Protein AF-A0A660RUL4-F1 (afdb_monomer)

Nearest PDB structures (foldseek):
  6o38-assembly5_E  TM=5.590E-01  e=6.573E-01  Acinetobacter nosocomialis M2

Foldseek 3Di:
DDDDDPVCPVPDCPDPVVVVCVVVVVVVVVVVVVVVVVLVVQCPEDPQWDWDQDPVVRGTGIDGPVVVVVVVVVVVVPPDCPPPDVVVVVVVQCVCQPPVGPPPPCVVQVDPPPDDDDPPHDQDADPVRHRPPPQPEDPPSCPDPCPVVVHDVVNVPPPDPPLVPLDADEDAAEEEDDQSAAHYEYEQVVAAYEYEYEQDAFHKHKYFDADADQHKYKYAYPAAEEVPHRIDIDRGHGDIFIWHHRSGYIYTD

Secondary structure (DSSP, 8-state):
-----GGGSSS---HHHHHHHHHHHHHHHHHHHHHHHHHHHHTSPPTTEEEEEETTTTEEEEEEHHHHHHHHHHHHTTT--TTS-HHHHHHHHHHHS-SS--SSGGGGTT--TT---STTPPPPB-TTSSB-SSS--STTSS-SGGGTTT--TTTSS-TTTTT-S--EEEESS-EE--TT--EEEE--TTS-EEEEEP--TT-EEEEEE-S-SS--EEEEESSS-BTTBS-EEE-STT-EEEEEE-SS-EEE-

Mean predicted aligned error: 20.32 Å

pLDDT: mean 74.98, std 17.6, range [42.78, 98.75]

Radius of gyration: 63.89 Å; Cα contacts (8 Å, |Δi|>4): 317; chains: 1; bounding box: 94×33×185 Å

Sequence (253 aa):
MATLSPSNLETADYGTSGWNNIYSSNFQKLNDYLAKFEDLWNSTPDNWNILRYDNSTSKWIKDTIANLSSQLESSLAKVDLSNVDDNTILTKLKNVDGSGSGLDSDTVDGYHADISPAPLTIPVANSSGYINDWINQGTGSGLDADTVDGKHASDLAYKDLSNARIAKKTITSNYTTTESDCYIFADASSGNISITLTTIEGQELMIKKTDSSSNTVTITPSSGNIEGSSSLTLSSQYEYYRLYCDGTNWWKV

Structure (mmCIF, N/CA/C/O backbone):
data_AF-A0A660RUL4-F1
#
_entry.id   AF-A0A660RUL4-F1
#
loop_
_atom_site.group_PDB
_atom_site.id
_atom_site.type_symbol
_atom_site.label_atom_id
_atom_site.label_alt_id
_atom_site.label_comp_id
_atom_site.label_asym_id
_atom_site.label_entity_id
_atom_site.label_seq_id
_atom_site.pdbx_PDB_ins_code
_atom_site.Cartn_x
_atom_site.Cartn_y
_atom_site.Cartn_z
_atom_site.occupancy
_atom_site.B_iso_or_equiv
_atom_site.auth_seq_id
_atom_site.auth_comp_id
_atom_site.auth_asym_id
_atom_site.auth_atom_id
_atom_site.pdbx_PDB_model_num
ATOM 1 N N . MET A 1 1 ? 39.172 -24.927 -125.480 1.00 42.78 1 MET A N 1
ATOM 2 C CA . MET A 1 1 ? 39.936 -24.235 -124.421 1.00 42.78 1 MET A CA 1
ATOM 3 C C . MET A 1 1 ? 41.060 -23.473 -125.088 1.00 42.78 1 MET A C 1
ATOM 5 O O . MET A 1 1 ? 42.047 -24.084 -125.473 1.00 42.78 1 MET A O 1
ATOM 9 N N . ALA A 1 2 ? 40.857 -22.178 -125.320 1.00 47.81 2 ALA A N 1
ATOM 10 C CA . ALA A 1 2 ? 41.910 -21.299 -125.806 1.00 47.81 2 ALA A CA 1
ATOM 11 C C . ALA A 1 2 ? 42.718 -20.829 -124.593 1.00 47.81 2 ALA A C 1
ATOM 13 O O . ALA A 1 2 ? 42.160 -20.292 -123.638 1.00 47.81 2 ALA A O 1
ATOM 14 N N . THR A 1 3 ? 44.013 -21.106 -124.611 1.00 43.50 3 THR A N 1
ATOM 15 C CA . THR A 1 3 ? 44.987 -20.641 -123.626 1.00 43.50 3 THR A CA 1
ATOM 16 C C . THR A 1 3 ? 45.094 -19.121 -123.728 1.00 43.50 3 THR A C 1
ATOM 18 O O . THR A 1 3 ? 45.671 -18.605 -124.683 1.00 43.50 3 THR A O 1
ATOM 21 N N . LEU A 1 4 ? 44.492 -18.405 -122.779 1.00 46.81 4 LEU A N 1
ATOM 22 C CA . LEU A 1 4 ? 44.589 -16.950 -122.693 1.00 46.81 4 LEU A CA 1
ATOM 23 C C . LEU A 1 4 ? 45.981 -16.582 -122.164 1.00 46.81 4 LEU A C 1
ATOM 25 O O . LEU A 1 4 ? 46.320 -16.897 -121.024 1.00 46.81 4 LEU A O 1
ATOM 29 N N . SER A 1 5 ? 46.802 -15.952 -123.007 1.00 53.16 5 SER A N 1
ATOM 30 C CA . SER A 1 5 ? 48.083 -15.369 -122.609 1.00 53.16 5 SER A CA 1
ATOM 31 C C . SER A 1 5 ? 47.859 -14.056 -121.836 1.00 53.16 5 SER A C 1
ATOM 33 O O . SER A 1 5 ? 46.914 -13.326 -122.147 1.00 53.16 5 SER A O 1
ATOM 35 N N . PRO A 1 6 ? 48.729 -13.704 -120.866 1.00 57.53 6 PRO A N 1
ATOM 36 C CA . PRO A 1 6 ? 48.580 -12.498 -120.035 1.00 57.53 6 PRO A CA 1
ATOM 37 C C . PRO A 1 6 ? 48.452 -11.183 -120.821 1.00 57.53 6 PRO A C 1
ATOM 39 O O . PRO A 1 6 ? 47.835 -10.237 -120.347 1.00 57.53 6 PRO A O 1
ATOM 42 N N . SER A 1 7 ? 48.976 -11.138 -122.047 1.00 59.00 7 SER A N 1
ATOM 43 C CA . SER A 1 7 ? 48.932 -9.982 -122.950 1.00 59.00 7 SER A CA 1
ATOM 44 C C . SER A 1 7 ? 47.537 -9.629 -123.479 1.00 59.00 7 SER A C 1
ATOM 46 O O . SER A 1 7 ? 47.356 -8.553 -124.038 1.00 59.00 7 SER A O 1
ATOM 48 N N . ASN A 1 8 ? 46.554 -10.523 -123.335 1.00 53.75 8 ASN A N 1
ATOM 49 C CA . ASN A 1 8 ? 45.213 -10.340 -123.895 1.00 53.75 8 ASN A CA 1
ATOM 50 C C . ASN A 1 8 ? 44.176 -9.952 -122.825 1.00 53.75 8 ASN A C 1
ATOM 52 O O . ASN A 1 8 ? 42.986 -9.886 -123.126 1.00 53.75 8 ASN A O 1
ATOM 56 N N . LEU A 1 9 ? 44.602 -9.695 -121.579 1.00 51.59 9 LEU A N 1
ATOM 57 C CA . LEU A 1 9 ? 43.705 -9.216 -120.521 1.00 51.59 9 LEU A CA 1
ATOM 58 C C . LEU A 1 9 ? 43.332 -7.735 -120.682 1.00 51.59 9 LEU A C 1
ATOM 60 O O . LEU A 1 9 ? 42.220 -7.364 -120.321 1.00 51.59 9 LEU A O 1
ATOM 64 N N . GLU A 1 10 ? 44.225 -6.906 -121.231 1.00 55.31 10 GLU A N 1
ATOM 65 C CA . GLU A 1 10 ? 44.030 -5.446 -121.298 1.00 55.31 10 GLU A CA 1
ATOM 66 C C . GLU A 1 10 ? 43.114 -4.986 -122.444 1.00 55.31 10 GLU A C 1
ATOM 68 O O . GLU A 1 10 ? 42.645 -3.852 -122.438 1.00 55.31 10 GLU A O 1
ATOM 73 N N . THR A 1 11 ? 42.823 -5.854 -123.418 1.00 52.75 11 THR A N 1
ATOM 74 C CA . THR A 1 11 ? 41.968 -5.532 -124.580 1.00 52.75 11 THR A CA 1
ATOM 75 C C . THR A 1 11 ? 40.637 -6.281 -124.592 1.00 52.75 11 THR A C 1
ATOM 77 O O . THR A 1 11 ? 39.826 -6.089 -125.497 1.00 52.75 11 THR A O 1
ATOM 80 N N . ALA A 1 12 ? 40.384 -7.125 -123.591 1.00 48.97 12 ALA A N 1
ATOM 81 C CA . ALA A 1 12 ? 39.128 -7.841 -123.469 1.00 48.97 12 ALA A CA 1
ATOM 82 C C . ALA A 1 12 ? 38.083 -6.959 -122.763 1.00 48.97 12 ALA A C 1
ATOM 84 O O . ALA A 1 12 ? 38.163 -6.701 -121.562 1.00 48.97 12 ALA A O 1
ATOM 85 N N . ASP A 1 13 ? 37.094 -6.489 -123.527 1.00 58.09 13 ASP A N 1
ATOM 86 C CA . ASP A 1 13 ? 35.899 -5.836 -122.992 1.00 58.09 13 ASP A CA 1
ATOM 87 C C . ASP A 1 13 ? 35.031 -6.885 -122.284 1.00 58.09 13 ASP A C 1
ATOM 89 O O . ASP A 1 13 ? 34.285 -7.649 -122.896 1.00 58.09 13 ASP A O 1
ATOM 93 N N . TYR A 1 14 ? 35.185 -6.959 -120.965 1.00 51.72 14 TYR A N 1
ATOM 94 C CA . TYR A 1 14 ? 34.480 -7.913 -120.112 1.00 51.72 14 TYR A CA 1
ATOM 95 C C . TYR A 1 14 ? 33.100 -7.422 -119.652 1.00 51.72 14 TYR A C 1
ATOM 97 O O . TYR A 1 14 ? 32.524 -8.019 -118.741 1.00 51.72 14 TYR A O 1
ATOM 105 N N . GLY A 1 15 ? 32.554 -6.360 -120.254 1.00 52.84 15 GLY A N 1
ATOM 106 C CA . GLY A 1 15 ? 31.277 -5.793 -119.848 1.00 52.84 15 GLY A CA 1
ATOM 107 C C . GLY A 1 15 ? 31.375 -5.129 -118.471 1.00 52.84 15 GLY A C 1
ATOM 108 O O . GLY A 1 15 ? 31.758 -5.721 -117.460 1.00 52.84 15 GLY A O 1
ATOM 109 N N . THR A 1 16 ? 30.978 -3.865 -118.407 1.00 54.41 16 THR A N 1
ATOM 110 C CA . THR A 1 16 ? 31.008 -3.007 -117.209 1.00 54.41 16 THR A CA 1
ATOM 111 C C . THR A 1 16 ? 30.437 -3.648 -115.938 1.00 54.41 16 THR A C 1
ATOM 113 O O . THR A 1 16 ? 30.851 -3.291 -114.841 1.00 54.41 16 THR A O 1
ATOM 116 N N . SER A 1 17 ? 29.542 -4.632 -116.041 1.00 52.09 17 SER A N 1
ATOM 117 C CA . SER A 1 17 ? 28.965 -5.315 -114.874 1.00 52.09 17 SER A CA 1
ATOM 118 C C . SER A 1 17 ? 29.942 -6.257 -114.153 1.00 52.09 17 SER A C 1
ATOM 120 O O . SER A 1 17 ? 29.921 -6.325 -112.926 1.00 52.09 17 SER A O 1
ATOM 122 N N . GLY A 1 18 ? 30.820 -6.967 -114.873 1.00 52.12 18 GLY A N 1
ATOM 123 C CA . GLY A 1 18 ? 31.758 -7.927 -114.274 1.00 52.12 18 GLY A CA 1
ATOM 124 C C . GLY A 1 18 ? 32.912 -7.239 -113.547 1.00 52.12 18 GLY A C 1
ATOM 125 O O . GLY A 1 18 ? 33.200 -7.555 -112.394 1.00 52.12 18 GLY A O 1
ATOM 126 N N . TRP A 1 19 ? 33.515 -6.230 -114.184 1.00 48.25 19 TRP A N 1
ATOM 127 C CA . TRP A 1 19 ? 34.571 -5.422 -113.567 1.00 48.25 19 TRP A CA 1
ATOM 128 C C . TRP A 1 19 ? 34.059 -4.553 -112.421 1.00 48.25 19 TRP A C 1
ATOM 130 O O . TRP A 1 19 ? 34.734 -4.501 -111.399 1.00 48.25 19 TRP A O 1
ATOM 140 N N . ASN A 1 20 ? 32.864 -3.951 -112.514 1.00 53.94 20 ASN A N 1
ATOM 141 C CA . ASN A 1 20 ? 32.287 -3.208 -111.385 1.00 53.94 20 ASN A CA 1
ATOM 142 C C . ASN A 1 20 ? 31.962 -4.124 -110.197 1.00 53.94 20 ASN A C 1
ATOM 144 O O . ASN A 1 20 ? 32.155 -3.717 -109.055 1.00 53.94 20 ASN A O 1
ATOM 148 N N . ASN A 1 21 ? 31.537 -5.371 -110.433 1.00 54.59 21 ASN A N 1
ATOM 149 C CA . ASN A 1 21 ? 31.338 -6.359 -109.366 1.00 54.59 21 ASN A CA 1
ATOM 150 C C . ASN A 1 21 ? 32.666 -6.842 -108.755 1.00 54.59 21 ASN A C 1
ATOM 152 O O . ASN A 1 21 ? 32.752 -7.024 -107.543 1.00 54.59 21 ASN A O 1
ATOM 156 N N . ILE A 1 22 ? 33.730 -7.007 -109.549 1.00 55.94 22 ILE A N 1
ATOM 157 C CA . ILE A 1 22 ? 35.070 -7.350 -109.037 1.00 55.94 22 ILE A CA 1
ATOM 158 C C . ILE A 1 22 ? 35.677 -6.169 -108.262 1.00 55.94 22 ILE A C 1
ATOM 160 O O . ILE A 1 22 ? 36.198 -6.371 -107.169 1.00 55.94 22 ILE A O 1
ATOM 164 N N . TYR A 1 23 ? 35.561 -4.936 -108.763 1.00 57.72 23 TYR A N 1
ATOM 165 C CA . TYR A 1 23 ? 36.019 -3.731 -108.063 1.00 57.72 23 TYR A CA 1
ATOM 166 C C . TYR A 1 23 ? 35.236 -3.483 -106.775 1.00 57.72 23 TYR A C 1
ATOM 168 O O . TYR A 1 23 ? 35.850 -3.256 -105.738 1.00 57.72 23 TYR A O 1
ATOM 176 N N . SER A 1 24 ? 33.903 -3.570 -106.807 1.00 64.50 24 SER A N 1
ATOM 177 C CA . SER A 1 24 ? 33.074 -3.383 -105.608 1.00 64.50 24 SER A CA 1
ATOM 178 C C . SER A 1 24 ? 33.289 -4.495 -104.584 1.00 64.50 24 SER A C 1
ATOM 180 O O . SER A 1 24 ? 33.433 -4.196 -103.404 1.00 64.50 24 SER A O 1
ATOM 182 N N . SER A 1 25 ? 33.407 -5.758 -105.005 1.00 68.62 25 SER A N 1
ATOM 183 C CA . SER A 1 25 ? 33.695 -6.864 -104.081 1.00 68.62 25 SER A CA 1
ATOM 184 C C . SER A 1 25 ? 35.111 -6.809 -103.508 1.00 68.62 25 SER A C 1
ATOM 186 O O . SER A 1 25 ? 35.291 -7.099 -102.328 1.00 68.62 25 SER A O 1
ATOM 188 N N . ASN A 1 26 ? 36.119 -6.402 -104.284 1.00 74.81 26 ASN A N 1
ATOM 189 C CA . ASN A 1 26 ? 37.477 -6.217 -103.768 1.00 74.81 26 ASN A CA 1
ATOM 190 C C . ASN A 1 26 ? 37.590 -4.979 -102.871 1.00 74.81 26 ASN A C 1
ATOM 192 O O . ASN A 1 26 ? 38.302 -5.036 -101.874 1.00 74.81 26 ASN A O 1
ATOM 196 N N . PHE A 1 27 ? 36.865 -3.897 -103.164 1.00 77.19 27 PHE A N 1
ATOM 197 C CA . PHE A 1 27 ? 36.788 -2.722 -102.292 1.00 77.19 27 PHE A CA 1
ATOM 198 C C . PHE A 1 27 ? 36.036 -3.035 -100.994 1.00 77.19 27 PHE A C 1
ATOM 200 O O . PHE A 1 27 ? 36.476 -2.638 -99.921 1.00 77.19 27 PHE A O 1
ATOM 207 N N . GLN A 1 28 ? 34.962 -3.826 -101.066 1.00 75.62 28 GLN A N 1
ATOM 208 C CA . GLN A 1 28 ? 34.266 -4.326 -99.883 1.00 75.62 28 GLN A CA 1
ATOM 209 C C . GLN A 1 28 ? 35.180 -5.224 -99.048 1.00 75.62 28 GLN A C 1
ATOM 211 O O . GLN A 1 28 ? 35.314 -4.997 -97.855 1.00 75.62 28 GLN A O 1
ATOM 216 N N . LYS A 1 29 ? 35.893 -6.172 -99.670 1.00 75.38 29 LYS A N 1
ATOM 217 C CA . LYS A 1 29 ? 36.896 -6.994 -98.975 1.00 75.38 29 LYS A CA 1
ATOM 218 C C . LYS A 1 29 ? 37.996 -6.143 -98.348 1.00 75.38 29 LYS A C 1
ATOM 220 O O . LYS A 1 29 ? 38.398 -6.425 -97.228 1.00 75.38 29 LYS A O 1
ATOM 225 N N . LEU A 1 30 ? 38.486 -5.119 -99.048 1.00 78.06 30 LEU A N 1
ATOM 226 C CA . LEU A 1 30 ? 39.479 -4.187 -98.516 1.00 78.06 30 LEU A CA 1
ATOM 227 C C . LEU A 1 30 ? 38.930 -3.443 -97.296 1.00 78.06 30 LEU A C 1
ATOM 229 O O . LEU A 1 30 ? 39.615 -3.388 -96.283 1.00 78.06 30 LEU A O 1
ATOM 233 N N . ASN A 1 31 ? 37.694 -2.945 -97.356 1.00 77.75 31 ASN A N 1
ATOM 234 C CA . ASN A 1 31 ? 37.030 -2.314 -96.216 1.00 77.75 31 ASN A CA 1
ATOM 235 C C . ASN A 1 31 ? 36.829 -3.296 -95.057 1.00 77.75 31 ASN A C 1
ATOM 237 O O . ASN A 1 31 ? 37.069 -2.930 -93.912 1.00 77.75 31 ASN A O 1
ATOM 241 N N . ASP A 1 32 ? 36.475 -4.551 -95.336 1.00 77.38 32 ASP A N 1
ATOM 242 C CA . ASP A 1 32 ? 36.347 -5.596 -94.319 1.00 77.38 32 ASP A CA 1
ATOM 243 C C . ASP A 1 32 ? 37.710 -5.924 -93.679 1.00 77.38 32 ASP A C 1
ATOM 245 O O . ASP A 1 32 ? 37.796 -6.158 -92.474 1.00 77.38 32 ASP A O 1
ATOM 249 N N . TYR A 1 33 ? 38.797 -5.934 -94.460 1.00 76.25 33 TYR A N 1
ATOM 250 C CA . TYR A 1 33 ? 40.160 -6.105 -93.944 1.00 76.25 33 TYR A CA 1
ATOM 251 C C . TYR A 1 33 ? 40.631 -4.891 -93.138 1.00 76.25 33 TYR A C 1
ATOM 253 O O . TYR A 1 33 ? 41.234 -5.074 -92.083 1.00 76.25 33 TYR A O 1
ATOM 261 N N . LEU A 1 34 ? 40.333 -3.672 -93.591 1.00 79.38 34 LEU A N 1
ATOM 262 C CA . LEU A 1 34 ? 40.636 -2.436 -92.867 1.00 79.38 34 LEU A CA 1
ATOM 263 C C . LEU A 1 34 ? 39.856 -2.365 -91.551 1.00 79.38 34 LEU A C 1
ATOM 265 O O . LEU A 1 34 ? 40.436 -2.037 -90.524 1.00 79.38 34 LEU A O 1
ATOM 269 N N . ALA A 1 35 ? 38.586 -2.771 -91.546 1.00 73.12 35 ALA A N 1
ATOM 270 C CA . ALA A 1 35 ? 37.784 -2.870 -90.330 1.00 73.12 35 ALA A CA 1
ATOM 271 C C . ALA A 1 35 ? 38.375 -3.884 -89.336 1.00 73.12 35 ALA A C 1
ATOM 273 O O . ALA A 1 35 ? 38.464 -3.595 -88.145 1.00 73.12 35 ALA A O 1
ATOM 274 N N . LYS A 1 36 ? 38.854 -5.039 -89.821 1.00 71.69 36 LYS A N 1
ATOM 275 C CA . LYS 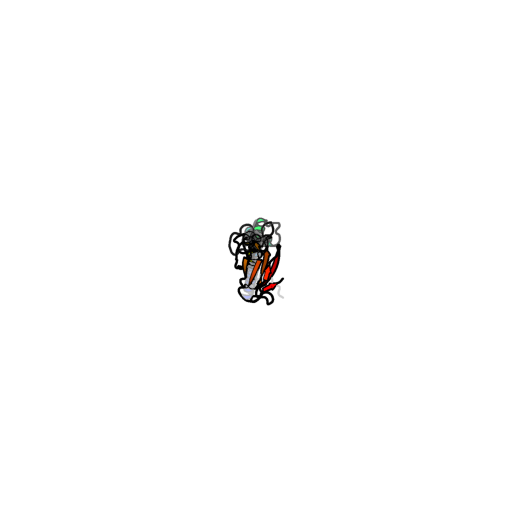A 1 36 ? 39.570 -6.022 -88.987 1.00 71.69 36 LYS A CA 1
ATOM 276 C C . LYS A 1 36 ? 40.892 -5.477 -88.440 1.00 71.69 36 LYS A C 1
ATOM 278 O O . LYS A 1 36 ? 41.269 -5.830 -87.328 1.00 71.69 36 LYS A O 1
ATOM 283 N N . PHE A 1 37 ? 41.601 -4.647 -89.207 1.00 71.12 37 PHE A N 1
ATOM 284 C CA . PHE A 1 37 ? 42.841 -4.010 -88.762 1.00 71.12 37 PHE A CA 1
ATOM 285 C C . PHE A 1 37 ? 42.583 -2.934 -87.699 1.00 71.12 37 PHE A C 1
ATOM 287 O O . PHE A 1 37 ? 43.294 -2.893 -86.702 1.00 71.12 37 PHE A O 1
ATOM 294 N N . GLU A 1 38 ? 41.539 -2.120 -87.866 1.00 69.56 38 GLU A N 1
ATOM 295 C CA . GLU A 1 38 ? 41.085 -1.147 -86.862 1.00 69.56 38 GLU A CA 1
ATOM 296 C C . GLU A 1 38 ? 40.666 -1.830 -85.554 1.00 69.56 38 GLU A C 1
ATOM 298 O O . GLU A 1 38 ? 41.064 -1.406 -84.469 1.00 69.56 38 GLU A O 1
ATOM 303 N N . ASP A 1 39 ? 39.924 -2.937 -85.636 1.00 66.38 39 ASP A N 1
ATOM 304 C CA . ASP A 1 39 ? 39.583 -3.734 -84.455 1.00 66.38 39 ASP A CA 1
ATOM 305 C C . ASP A 1 39 ? 40.851 -4.307 -83.789 1.00 66.38 39 ASP A C 1
ATOM 307 O O . ASP A 1 39 ? 40.965 -4.281 -82.563 1.00 66.38 39 ASP A O 1
ATOM 311 N N . LEU A 1 40 ? 41.846 -4.746 -84.574 1.00 65.25 40 LEU A N 1
ATOM 312 C CA . LEU A 1 40 ? 43.123 -5.247 -84.055 1.00 65.25 40 LEU A CA 1
ATOM 313 C C . LEU A 1 40 ? 43.941 -4.142 -83.362 1.00 65.25 40 LEU A C 1
ATOM 315 O O . LEU A 1 40 ? 44.443 -4.351 -82.256 1.00 65.25 40 LEU A O 1
ATOM 319 N N . TRP A 1 41 ? 44.033 -2.955 -83.965 1.00 65.69 41 TRP A N 1
ATOM 320 C CA . TRP A 1 41 ? 44.746 -1.795 -83.419 1.00 65.69 41 TRP A CA 1
ATOM 321 C C . TRP A 1 41 ? 44.124 -1.307 -82.107 1.00 65.69 41 TRP A C 1
ATOM 323 O O . TRP A 1 41 ? 44.828 -1.048 -81.127 1.00 65.69 41 TRP A O 1
ATOM 333 N N . ASN A 1 42 ? 42.793 -1.266 -82.048 1.00 65.50 42 ASN A N 1
ATOM 334 C CA . ASN A 1 42 ? 42.061 -0.943 -80.825 1.00 65.50 42 ASN A CA 1
ATOM 335 C C . ASN A 1 42 ? 42.166 -2.058 -79.774 1.00 65.50 42 ASN A C 1
ATOM 337 O O . ASN A 1 42 ? 42.164 -1.764 -78.581 1.00 65.50 42 ASN A O 1
ATOM 341 N N . SER A 1 43 ? 42.350 -3.313 -80.200 1.00 63.53 43 SER A N 1
ATOM 342 C CA . SER A 1 43 ? 42.609 -4.463 -79.324 1.00 63.53 43 SER A CA 1
ATOM 343 C C . SER A 1 43 ? 44.070 -4.618 -78.876 1.00 63.53 43 SER A C 1
ATOM 345 O O . SER A 1 43 ? 44.383 -5.553 -78.149 1.00 63.53 43 SER A O 1
ATOM 347 N N . THR A 1 44 ? 44.981 -3.726 -79.274 1.00 67.00 44 THR A N 1
ATOM 348 C CA . THR A 1 44 ? 46.370 -3.756 -78.790 1.00 67.00 44 THR A CA 1
ATOM 349 C C . THR A 1 44 ? 46.546 -2.638 -77.757 1.00 67.00 44 THR A C 1
ATOM 351 O O . THR A 1 44 ? 46.656 -1.472 -78.145 1.00 67.00 44 THR A O 1
ATOM 354 N N . PRO A 1 45 ? 46.487 -2.929 -76.444 1.00 65.19 45 PRO A N 1
ATOM 355 C CA . PRO A 1 45 ? 46.575 -1.890 -75.427 1.00 65.19 45 PRO A CA 1
ATOM 356 C C . PRO A 1 45 ? 47.977 -1.268 -75.402 1.00 65.19 45 PRO A C 1
ATOM 358 O O . PRO A 1 45 ? 48.984 -1.974 -75.394 1.00 65.19 45 PRO A O 1
ATOM 361 N N . ASP A 1 46 ? 48.035 0.064 -75.371 1.00 71.19 46 ASP A N 1
ATOM 362 C CA . ASP A 1 46 ? 49.271 0.800 -75.091 1.00 71.19 46 ASP A CA 1
ATOM 363 C C . ASP A 1 46 ? 49.594 0.718 -73.590 1.00 71.19 46 ASP A C 1
ATOM 365 O O . ASP A 1 46 ? 48.749 0.330 -72.778 1.00 71.19 46 ASP A O 1
ATOM 369 N N . ASN A 1 47 ? 50.809 1.103 -73.197 1.00 63.56 47 ASN A N 1
ATOM 370 C CA . ASN A 1 47 ? 51.217 1.054 -71.794 1.00 63.56 47 ASN A CA 1
ATOM 371 C C . ASN A 1 47 ? 50.234 1.861 -70.913 1.00 63.56 47 ASN A C 1
ATOM 373 O O . ASN A 1 47 ? 49.973 3.027 -71.197 1.00 63.56 47 ASN A O 1
ATOM 377 N N . TRP A 1 48 ? 49.703 1.221 -69.864 1.00 64.06 48 TRP A N 1
ATOM 378 C CA . TRP A 1 48 ? 48.676 1.729 -68.927 1.00 64.06 48 TRP A CA 1
ATOM 379 C C . TRP A 1 48 ? 47.219 1.785 -69.422 1.00 64.06 48 TRP A C 1
ATOM 381 O O . TRP A 1 48 ? 46.342 2.185 -68.651 1.00 64.06 48 TRP A O 1
ATOM 391 N N . ASN A 1 49 ? 46.938 1.299 -70.634 1.00 75.88 49 ASN A N 1
ATOM 392 C CA . ASN A 1 49 ? 45.577 1.071 -71.118 1.00 75.88 49 ASN A CA 1
ATOM 393 C C . ASN A 1 49 ? 45.208 -0.417 -71.043 1.00 75.88 49 ASN A C 1
ATOM 395 O O . ASN A 1 49 ? 46.062 -1.301 -71.070 1.00 75.88 49 ASN A O 1
ATOM 399 N N . ILE A 1 50 ? 43.915 -0.693 -70.951 1.00 75.12 50 ILE A N 1
ATOM 400 C CA . ILE A 1 50 ? 43.335 -2.038 -70.930 1.00 75.12 50 ILE A CA 1
ATOM 401 C C . ILE A 1 50 ? 42.278 -2.160 -72.024 1.00 75.12 50 ILE A C 1
ATOM 403 O O . ILE A 1 50 ? 41.759 -1.162 -72.521 1.00 75.12 50 ILE A O 1
ATOM 407 N N . LEU A 1 51 ? 41.953 -3.394 -72.399 1.00 78.81 51 LEU A N 1
ATOM 408 C CA . LEU A 1 51 ? 40.851 -3.668 -73.314 1.00 78.81 51 LEU A CA 1
ATOM 409 C C . LEU A 1 51 ? 39.575 -3.889 -72.519 1.00 78.81 51 LEU A C 1
ATOM 411 O O . LEU A 1 51 ? 39.521 -4.773 -71.662 1.00 78.81 51 LEU A O 1
ATOM 415 N N . ARG A 1 52 ? 38.534 -3.127 -72.843 1.00 77.75 52 ARG A N 1
ATOM 416 C CA . ARG A 1 52 ? 37.180 -3.377 -72.352 1.00 77.75 52 ARG A CA 1
ATOM 417 C C . ARG A 1 52 ? 36.266 -3.666 -73.531 1.00 77.75 52 ARG A C 1
ATOM 419 O O . ARG A 1 52 ? 36.338 -3.003 -74.562 1.00 77.75 52 ARG A O 1
ATOM 426 N N . TYR A 1 53 ? 35.397 -4.657 -73.372 1.00 78.38 53 TYR A N 1
ATOM 427 C CA . TYR A 1 53 ? 34.337 -4.907 -74.338 1.00 78.38 53 TYR A CA 1
ATOM 428 C C . TYR A 1 53 ? 33.201 -3.903 -74.117 1.00 78.38 53 TYR A C 1
ATOM 430 O O . TYR A 1 53 ? 32.651 -3.805 -73.016 1.00 78.38 53 TYR A O 1
ATOM 438 N N . ASP A 1 54 ? 32.866 -3.136 -75.149 1.00 79.00 54 ASP A N 1
ATOM 439 C CA . ASP A 1 54 ? 31.748 -2.204 -75.138 1.00 79.00 54 ASP A CA 1
ATOM 440 C C . ASP A 1 54 ? 30.524 -2.849 -75.794 1.00 79.00 54 ASP A C 1
ATOM 442 O O . ASP A 1 54 ? 30.443 -2.998 -77.013 1.00 79.00 54 ASP A O 1
ATOM 446 N N . ASN A 1 55 ? 29.539 -3.208 -74.967 1.00 79.06 55 ASN A N 1
ATOM 447 C CA . ASN A 1 55 ? 28.286 -3.815 -75.417 1.00 79.06 55 ASN A CA 1
ATOM 448 C C . ASN A 1 55 ? 27.473 -2.903 -76.353 1.00 79.06 55 ASN A C 1
ATOM 450 O O . ASN A 1 55 ? 26.680 -3.419 -77.138 1.00 79.06 55 ASN A O 1
ATOM 454 N N . SER A 1 56 ? 27.645 -1.576 -76.286 1.00 81.38 56 SER A N 1
ATOM 455 C CA . SER A 1 56 ? 26.883 -0.638 -77.125 1.00 81.38 56 SER A CA 1
ATOM 456 C C . SER A 1 56 ? 27.365 -0.628 -78.576 1.00 81.38 56 SER A C 1
ATOM 458 O O . SER A 1 56 ? 26.565 -0.495 -79.500 1.00 81.38 56 SER A O 1
ATOM 460 N N . THR A 1 57 ? 28.663 -0.850 -78.779 1.00 81.31 57 THR A N 1
ATOM 461 C CA . THR A 1 57 ? 29.293 -0.922 -80.102 1.00 81.31 57 THR A CA 1
ATOM 462 C C . THR A 1 57 ? 29.642 -2.351 -80.520 1.00 81.31 57 THR A C 1
ATOM 464 O O . THR A 1 57 ? 30.030 -2.568 -81.666 1.00 81.31 57 THR 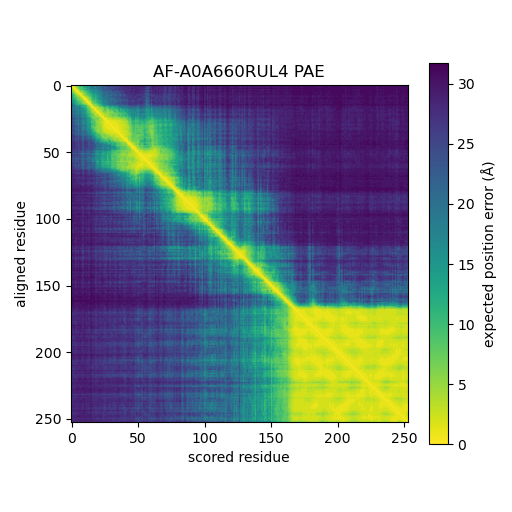A O 1
ATOM 467 N N . SER A 1 58 ? 29.470 -3.334 -79.623 1.00 81.00 58 SER A N 1
ATOM 468 C CA . SER A 1 58 ? 29.888 -4.736 -79.793 1.00 81.00 58 SER A CA 1
ATOM 469 C C . SER A 1 58 ? 31.354 -4.878 -80.219 1.00 81.00 58 SER A C 1
ATOM 471 O O . SER A 1 58 ? 31.708 -5.750 -81.014 1.00 81.00 58 SER A O 1
ATOM 473 N N . LYS A 1 59 ? 32.210 -3.989 -79.711 1.00 79.56 59 LYS A N 1
ATOM 474 C CA . LYS A 1 59 ? 33.630 -3.900 -80.062 1.00 79.56 59 LYS A CA 1
ATOM 475 C C . LYS A 1 59 ? 34.493 -3.856 -78.810 1.00 79.56 59 LYS A C 1
ATOM 477 O O . LYS A 1 59 ? 34.065 -3.418 -77.744 1.00 79.56 59 LYS A O 1
ATOM 482 N N . TRP A 1 60 ? 35.737 -4.297 -78.959 1.00 78.69 60 TRP A N 1
ATOM 483 C CA . TRP A 1 60 ? 36.772 -4.066 -77.958 1.00 78.69 60 TRP A CA 1
ATOM 484 C C . TRP A 1 60 ? 37.310 -2.647 -78.122 1.00 78.69 60 TRP A C 1
ATOM 486 O O . TRP A 1 60 ? 37.749 -2.272 -79.209 1.00 78.69 60 TRP A O 1
ATOM 496 N N . ILE A 1 61 ? 37.261 -1.865 -77.049 1.00 77.94 61 ILE A N 1
ATOM 497 C CA . ILE A 1 61 ? 37.764 -0.491 -77.003 1.00 77.94 61 ILE A CA 1
ATOM 498 C C . ILE A 1 61 ? 38.916 -0.382 -76.000 1.00 77.94 61 ILE A C 1
ATOM 500 O O . ILE A 1 61 ? 38.998 -1.154 -75.039 1.00 77.94 61 ILE A O 1
ATOM 504 N N . LYS A 1 62 ? 39.798 0.600 -76.211 1.00 80.12 62 LYS A N 1
ATOM 505 C CA . LYS A 1 62 ? 40.817 0.986 -75.229 1.00 80.12 62 LYS A CA 1
ATOM 506 C C . LYS A 1 62 ? 40.149 1.754 -74.088 1.00 80.12 62 LYS A C 1
ATOM 508 O O . LYS A 1 62 ? 39.389 2.687 -74.336 1.00 80.12 62 LYS A O 1
ATOM 513 N N . ASP A 1 63 ? 40.448 1.375 -72.855 1.00 75.56 63 ASP A N 1
ATOM 514 C CA . ASP A 1 63 ? 39.983 2.054 -71.645 1.00 75.56 63 ASP A CA 1
ATOM 515 C C . ASP A 1 63 ? 41.133 2.183 -70.632 1.00 75.56 63 ASP A C 1
ATOM 517 O O . ASP A 1 63 ? 42.195 1.572 -70.788 1.00 75.56 63 ASP A O 1
ATOM 521 N N . THR A 1 64 ? 40.927 2.971 -69.584 1.00 75.06 64 THR A N 1
ATOM 522 C CA . THR A 1 64 ? 41.924 3.227 -68.540 1.00 75.06 64 THR A CA 1
ATOM 523 C C . THR A 1 64 ? 41.673 2.325 -67.331 1.00 75.06 64 THR A C 1
ATOM 525 O O . THR A 1 64 ? 40.526 2.087 -66.946 1.00 75.06 64 THR A O 1
ATOM 528 N N . ILE A 1 65 ? 42.742 1.898 -66.647 1.00 69.56 65 ILE A N 1
ATOM 529 C CA . ILE A 1 65 ? 42.677 1.138 -65.377 1.00 69.56 65 ILE A CA 1
ATOM 530 C C . ILE A 1 65 ? 41.756 1.819 -64.338 1.00 69.56 65 ILE A C 1
ATOM 532 O O . ILE A 1 65 ? 41.065 1.142 -63.576 1.00 69.56 65 ILE A O 1
ATOM 536 N N . ALA A 1 66 ? 41.676 3.154 -64.361 1.00 67.31 66 ALA A N 1
ATOM 537 C CA . ALA A 1 66 ? 40.817 3.953 -63.487 1.00 67.31 66 ALA A CA 1
ATOM 538 C C . ALA A 1 66 ? 39.310 3.631 -63.609 1.00 67.31 66 ALA A C 1
ATOM 540 O O . ALA A 1 66 ? 38.606 3.651 -62.602 1.00 67.31 66 ALA A O 1
ATOM 541 N N . ASN A 1 67 ? 38.810 3.279 -64.800 1.00 63.06 67 ASN A N 1
ATOM 542 C CA . ASN A 1 67 ? 37.395 2.928 -64.989 1.00 63.06 67 ASN A CA 1
ATOM 543 C C . ASN A 1 67 ? 37.069 1.498 -64.528 1.00 63.06 67 ASN A C 1
ATOM 545 O O . ASN A 1 67 ? 35.945 1.238 -64.093 1.00 63.06 67 ASN A O 1
ATOM 549 N N . LEU A 1 68 ? 38.041 0.575 -64.565 1.00 64.88 68 LEU A N 1
ATOM 550 C CA . LEU A 1 68 ? 37.871 -0.772 -64.007 1.00 64.88 68 LEU A CA 1
ATOM 551 C C . LEU A 1 68 ? 37.887 -0.770 -62.479 1.00 64.88 68 LEU A C 1
ATOM 553 O O . LEU A 1 68 ? 37.116 -1.515 -61.882 1.00 64.88 68 LEU A O 1
ATOM 557 N N . SER A 1 69 ? 38.712 0.083 -61.862 1.00 63.28 69 SER A N 1
ATOM 558 C CA . SER A 1 69 ? 38.756 0.268 -60.406 1.00 63.28 69 SER A CA 1
ATOM 559 C C . SER A 1 69 ? 37.345 0.481 -59.846 1.00 63.28 69 SER A C 1
ATOM 561 O O . SER A 1 69 ? 36.878 -0.334 -59.060 1.00 63.28 69 SER A O 1
ATOM 563 N N . SER A 1 70 ? 36.592 1.463 -60.351 1.00 61.94 70 SER A N 1
ATOM 564 C CA . SER A 1 70 ? 35.260 1.776 -59.812 1.00 61.94 70 SER A CA 1
ATOM 565 C C . SER A 1 70 ? 34.231 0.637 -59.934 1.00 61.94 70 SER A C 1
ATOM 567 O O . SER A 1 70 ? 33.312 0.571 -59.118 1.00 61.94 70 SER A O 1
ATOM 569 N N . GLN A 1 71 ? 34.348 -0.249 -60.930 1.00 61.78 71 GLN A N 1
ATOM 570 C CA . GLN A 1 71 ? 33.445 -1.399 -61.112 1.00 61.78 71 GLN A CA 1
ATOM 571 C C . GLN A 1 71 ? 33.904 -2.639 -60.322 1.00 61.78 71 GLN A C 1
ATOM 573 O O . GLN A 1 71 ? 33.075 -3.427 -59.853 1.00 61.78 71 GLN A O 1
ATOM 578 N N . LEU A 1 72 ? 35.219 -2.795 -60.143 1.00 67.75 72 LEU A N 1
ATOM 579 C CA . LEU A 1 72 ? 35.841 -3.874 -59.377 1.00 67.75 72 LEU A CA 1
ATOM 580 C C . LEU A 1 72 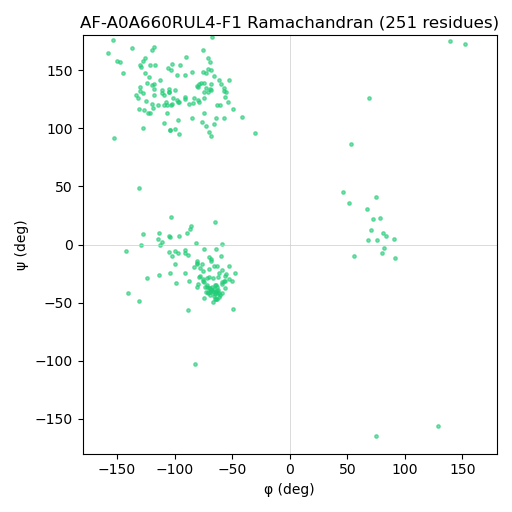? 35.624 -3.686 -57.870 1.00 67.75 72 LEU A C 1
ATOM 582 O O . LEU A 1 72 ? 35.262 -4.652 -57.196 1.00 67.75 72 LEU A O 1
ATOM 586 N N . GLU A 1 73 ? 35.725 -2.447 -57.375 1.00 64.25 73 GLU A N 1
ATOM 587 C CA . GLU A 1 73 ? 35.462 -2.101 -55.968 1.00 64.25 73 GLU A CA 1
ATOM 588 C C . GLU A 1 73 ? 34.047 -2.521 -55.528 1.00 64.25 73 GLU A C 1
ATOM 590 O O . GLU A 1 73 ? 33.843 -3.030 -54.426 1.00 64.25 73 GLU A O 1
ATOM 595 N N . SER A 1 74 ? 33.049 -2.391 -56.411 1.00 58.72 74 SER A N 1
ATOM 596 C CA . SER A 1 74 ? 31.671 -2.789 -56.095 1.00 58.72 74 SER A CA 1
ATOM 597 C C . SER A 1 74 ? 31.443 -4.307 -56.115 1.00 58.72 74 SER A C 1
ATOM 599 O O . SER A 1 74 ? 30.473 -4.774 -55.514 1.00 58.72 74 SER A O 1
ATOM 601 N N . SER A 1 75 ? 32.279 -5.074 -56.820 1.00 56.97 75 SER A N 1
ATOM 602 C CA . SER A 1 75 ? 32.075 -6.514 -57.045 1.00 56.97 75 SER A CA 1
ATOM 603 C C . SER A 1 75 ? 32.894 -7.389 -56.086 1.00 56.97 75 SER A C 1
ATOM 605 O O . SER A 1 75 ? 32.406 -8.439 -55.668 1.00 56.97 75 SER A O 1
ATOM 607 N N . LEU A 1 76 ? 34.097 -6.952 -55.685 1.00 57.38 76 LEU A N 1
ATOM 608 C CA . LEU A 1 76 ? 34.945 -7.662 -54.711 1.00 57.38 76 LEU A CA 1
ATOM 609 C C . LEU A 1 76 ? 34.347 -7.665 -53.301 1.00 57.38 76 LEU A C 1
ATOM 611 O O . LEU A 1 76 ? 34.382 -8.693 -52.631 1.00 57.38 76 LEU A O 1
ATOM 615 N N . ALA A 1 77 ? 33.689 -6.575 -52.900 1.00 57.41 77 ALA A N 1
ATOM 616 C CA . ALA A 1 77 ? 33.063 -6.445 -51.584 1.00 57.41 77 ALA A CA 1
ATOM 617 C C . ALA A 1 77 ? 31.906 -7.438 -51.314 1.00 57.41 77 ALA A C 1
ATOM 619 O O . ALA A 1 77 ? 31.335 -7.421 -50.225 1.00 57.41 77 ALA A O 1
ATOM 620 N N . LYS A 1 78 ? 31.511 -8.264 -52.299 1.00 57.97 78 LYS A N 1
ATOM 621 C CA . LYS A 1 78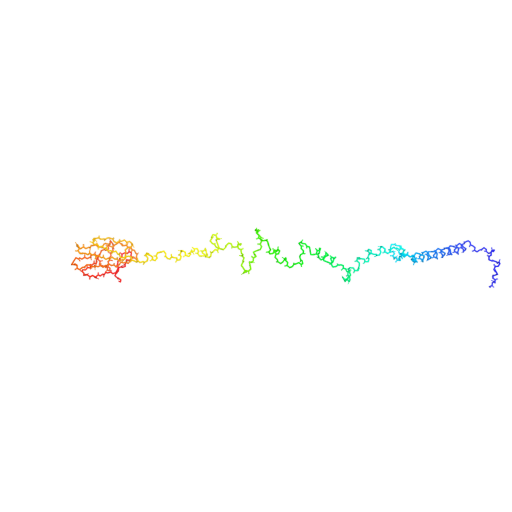 ? 30.383 -9.205 -52.197 1.00 57.97 78 LYS A CA 1
ATOM 622 C C . LYS A 1 78 ? 30.788 -10.658 -51.895 1.00 57.97 78 LYS A C 1
ATOM 624 O O . LYS A 1 78 ? 29.911 -11.431 -51.524 1.00 57.97 78 LYS A O 1
ATOM 629 N N . VAL A 1 79 ? 32.054 -11.057 -52.069 1.00 62.88 79 VAL A N 1
ATOM 630 C CA . VAL A 1 79 ? 32.456 -12.487 -52.023 1.00 62.88 79 VAL A CA 1
ATOM 631 C C . VAL A 1 79 ? 33.558 -12.791 -51.005 1.00 62.88 79 VAL A C 1
ATOM 633 O O . VAL A 1 79 ? 33.567 -13.885 -50.449 1.00 62.88 79 VAL A O 1
ATOM 636 N N . ASP A 1 80 ? 34.433 -11.839 -50.700 1.00 67.50 80 ASP A N 1
ATOM 637 C CA . ASP A 1 80 ? 35.438 -11.967 -49.645 1.00 67.50 80 ASP A CA 1
ATOM 638 C C . ASP A 1 80 ? 35.427 -10.683 -48.811 1.00 67.50 80 ASP A C 1
ATOM 640 O O . ASP A 1 80 ? 35.446 -9.584 -49.361 1.00 67.50 80 ASP A O 1
ATOM 644 N N . LEU A 1 81 ? 35.316 -10.824 -47.492 1.00 72.50 81 LEU A N 1
ATOM 645 C CA . LEU A 1 81 ? 35.337 -9.701 -46.552 1.00 72.50 81 LEU A CA 1
ATOM 646 C C . LEU A 1 81 ? 36.732 -9.497 -45.950 1.00 72.50 81 LEU A C 1
ATOM 648 O O . LEU A 1 81 ? 36.948 -8.495 -45.282 1.00 72.50 81 LEU A O 1
ATOM 652 N N . SER A 1 82 ? 37.687 -10.404 -46.198 1.00 70.88 82 SER A N 1
ATOM 653 C CA . SER A 1 82 ? 39.034 -10.357 -45.610 1.00 70.88 82 SER A CA 1
ATOM 654 C C . SER A 1 82 ? 39.874 -9.162 -46.071 1.00 70.88 82 SER A C 1
ATOM 656 O O . SER A 1 82 ? 40.846 -8.800 -45.411 1.00 70.88 82 SER A O 1
ATOM 658 N N . ASN A 1 83 ? 39.495 -8.540 -47.191 1.00 66.50 83 ASN A N 1
ATOM 659 C CA . ASN A 1 83 ? 40.102 -7.326 -47.731 1.00 66.50 83 ASN A CA 1
ATOM 660 C C . ASN A 1 83 ? 39.180 -6.093 -47.653 1.00 66.50 83 ASN A C 1
ATOM 662 O O . ASN A 1 83 ? 39.563 -5.027 -48.136 1.00 66.50 83 ASN A O 1
ATOM 666 N N . VAL A 1 84 ? 37.980 -6.223 -47.077 1.00 74.06 84 VAL A N 1
ATOM 667 C CA . VAL A 1 84 ? 37.081 -5.095 -46.819 1.00 74.06 84 VAL A CA 1
ATOM 668 C C . VAL A 1 84 ? 37.392 -4.573 -45.428 1.00 74.06 84 VAL A C 1
ATOM 670 O O . VAL A 1 84 ? 37.386 -5.325 -44.463 1.00 74.06 84 VAL A O 1
ATOM 673 N N . ASP A 1 85 ? 37.653 -3.274 -45.328 1.00 79.94 85 ASP A N 1
ATOM 674 C CA . ASP A 1 85 ? 37.936 -2.634 -44.048 1.00 79.94 85 ASP A CA 1
ATOM 675 C C . ASP A 1 85 ? 36.803 -2.882 -43.032 1.00 79.94 85 ASP A C 1
ATOM 677 O O . ASP A 1 85 ? 35.623 -2.659 -43.332 1.00 79.94 85 ASP A O 1
ATOM 681 N N . ASP A 1 86 ? 37.161 -3.307 -41.819 1.00 80.25 86 ASP A N 1
ATOM 682 C CA . ASP A 1 86 ? 36.205 -3.645 -40.758 1.00 80.25 86 ASP A CA 1
ATOM 683 C C . ASP A 1 86 ? 35.265 -2.479 -40.425 1.00 80.25 86 ASP A C 1
ATOM 685 O O . ASP A 1 86 ? 34.096 -2.707 -40.111 1.00 80.25 86 ASP A O 1
ATOM 689 N N . ASN A 1 87 ? 35.706 -1.219 -40.552 1.00 78.50 87 ASN A N 1
ATOM 690 C CA . ASN A 1 87 ? 34.818 -0.074 -40.343 1.00 78.50 87 ASN A CA 1
ATOM 691 C C . ASN A 1 87 ? 33.817 0.086 -41.479 1.00 78.50 87 ASN A C 1
ATOM 693 O O . ASN A 1 87 ? 32.713 0.572 -41.246 1.00 78.50 87 ASN A O 1
ATOM 697 N N . THR A 1 88 ? 34.151 -0.331 -42.698 1.00 81.56 88 THR A N 1
ATOM 698 C CA . THR A 1 88 ? 33.187 -0.374 -43.805 1.00 81.56 88 THR A CA 1
ATOM 699 C C . THR A 1 88 ? 32.112 -1.419 -43.529 1.00 81.56 88 THR A C 1
ATOM 701 O O . THR A 1 88 ? 30.930 -1.158 -43.761 1.00 81.56 88 THR A O 1
ATOM 704 N N . ILE A 1 89 ? 32.498 -2.573 -42.981 1.00 79.88 89 ILE A N 1
ATOM 705 C CA . ILE A 1 89 ? 31.561 -3.623 -42.566 1.00 79.88 89 ILE A CA 1
ATOM 706 C C . ILE A 1 89 ? 30.713 -3.132 -41.395 1.00 79.88 89 ILE A C 1
ATOM 708 O O . ILE A 1 89 ? 29.492 -3.199 -41.474 1.00 79.88 89 ILE A O 1
ATOM 712 N N . LEU A 1 90 ? 31.328 -2.567 -40.355 1.00 76.94 90 LEU A N 1
ATOM 713 C CA . LEU A 1 90 ? 30.631 -2.031 -39.189 1.00 76.94 90 LEU A CA 1
ATOM 714 C C . LEU A 1 90 ? 29.716 -0.866 -39.557 1.00 76.94 90 LEU A C 1
ATOM 716 O O . LEU A 1 90 ? 28.638 -0.764 -39.000 1.00 76.94 90 LEU A O 1
ATOM 720 N N . THR A 1 91 ? 30.097 -0.008 -40.502 1.00 77.94 91 THR A N 1
ATOM 721 C CA . THR A 1 91 ? 29.248 1.094 -40.979 1.00 77.94 91 THR A CA 1
ATOM 722 C C . THR A 1 91 ? 28.089 0.561 -41.802 1.00 77.94 91 THR A C 1
ATOM 724 O O . THR A 1 91 ? 26.966 1.011 -41.634 1.00 77.94 91 THR A O 1
ATOM 727 N N . LYS A 1 92 ? 28.314 -0.436 -42.662 1.00 74.75 92 LYS A N 1
ATOM 728 C CA . LYS A 1 92 ? 27.218 -1.094 -43.383 1.00 74.75 92 LYS A CA 1
ATOM 729 C C . LYS A 1 92 ? 26.283 -1.831 -42.430 1.00 74.75 92 LYS A C 1
ATOM 731 O O . LYS A 1 92 ? 25.078 -1.692 -42.576 1.00 74.75 92 LYS A O 1
ATOM 736 N N . LEU A 1 93 ? 26.820 -2.541 -41.441 1.00 75.69 93 LEU A N 1
ATOM 737 C CA . LEU A 1 93 ? 26.041 -3.198 -40.398 1.00 75.69 93 LEU A CA 1
ATOM 738 C C . LEU A 1 93 ? 25.299 -2.171 -39.562 1.00 75.69 93 LEU A C 1
ATOM 740 O O . LEU A 1 93 ? 24.109 -2.320 -39.443 1.00 75.69 93 LEU A O 1
ATOM 744 N N . LYS A 1 94 ? 25.925 -1.082 -39.113 1.00 71.56 94 LYS A N 1
ATOM 745 C CA . LYS A 1 94 ? 25.272 0.041 -38.416 1.00 71.56 94 LYS A CA 1
ATOM 746 C C . LYS A 1 94 ? 24.339 0.878 -39.284 1.00 71.56 94 LYS A C 1
ATOM 748 O O . LYS A 1 94 ? 23.611 1.692 -38.751 1.00 71.56 94 LYS A O 1
ATOM 753 N N . ASN A 1 95 ? 24.365 0.729 -40.600 1.00 66.88 95 ASN A N 1
ATOM 754 C CA . ASN A 1 95 ? 23.365 1.333 -41.478 1.00 66.88 95 ASN A CA 1
ATOM 755 C C . ASN A 1 95 ? 22.181 0.385 -41.711 1.00 66.88 95 ASN A C 1
ATOM 757 O O . ASN A 1 95 ? 21.105 0.846 -42.073 1.00 66.88 95 ASN A O 1
ATOM 761 N N . VAL A 1 96 ? 22.398 -0.926 -41.563 1.00 60.19 96 VAL A N 1
ATOM 762 C CA . VAL A 1 96 ? 21.339 -1.950 -41.547 1.00 60.19 96 VAL A CA 1
ATOM 763 C C . VAL A 1 96 ? 20.683 -2.023 -40.169 1.00 60.19 96 VAL A C 1
ATOM 765 O O . VAL A 1 96 ? 19.484 -2.238 -40.076 1.00 60.19 96 VAL A O 1
ATOM 768 N N . ASP A 1 97 ? 21.511 -1.847 -39.149 1.00 58.50 97 ASP A N 1
ATOM 769 C CA . ASP A 1 97 ? 21.218 -1.693 -37.746 1.00 58.50 97 ASP A CA 1
ATOM 770 C C . ASP A 1 97 ? 20.863 -0.206 -37.575 1.00 58.50 97 ASP A C 1
ATOM 772 O O . ASP A 1 97 ? 19.796 0.177 -38.009 1.00 58.50 97 ASP A O 1
ATOM 776 N N . GLY A 1 98 ? 21.691 0.709 -37.061 1.00 51.84 98 GLY A N 1
ATOM 777 C CA . GLY A 1 98 ? 21.321 2.128 -36.841 1.00 51.84 98 GLY A CA 1
ATOM 778 C C . GLY A 1 98 ? 21.626 2.640 -35.426 1.00 51.84 98 GLY A C 1
ATOM 779 O O . GLY A 1 98 ? 22.487 2.110 -34.734 1.00 51.84 98 GLY A O 1
ATOM 780 N N . SER A 1 99 ? 20.909 3.683 -34.999 1.00 56.28 99 SER A N 1
ATOM 781 C CA . SER A 1 99 ? 20.369 3.923 -33.648 1.00 56.28 99 SER A CA 1
ATOM 782 C C . SER A 1 99 ? 18.879 4.136 -33.917 1.00 56.28 99 SER A C 1
ATOM 784 O O . SER A 1 99 ? 18.540 4.898 -34.826 1.00 56.28 99 SER A O 1
ATOM 786 N N . GLY A 1 100 ? 18.012 3.349 -33.276 1.00 48.88 100 GLY A N 1
ATOM 787 C CA . GLY A 1 100 ? 16.911 2.733 -34.032 1.00 48.88 100 GLY A CA 1
ATOM 788 C C . GLY A 1 100 ? 17.450 1.582 -34.878 1.00 48.88 100 GLY A C 1
ATOM 789 O O . GLY A 1 100 ? 17.137 1.485 -36.062 1.00 48.88 100 GLY A O 1
ATOM 790 N N . SER A 1 101 ? 18.361 0.817 -34.268 1.00 64.88 101 SER A N 1
ATOM 791 C CA . SER A 1 101 ? 19.250 -0.067 -34.976 1.00 64.88 101 SER A CA 1
ATOM 792 C C . SER A 1 101 ? 18.629 -1.450 -35.190 1.00 64.88 101 SER A C 1
ATOM 794 O O . SER A 1 101 ? 18.416 -1.904 -36.313 1.00 64.88 101 SER A O 1
ATOM 796 N N . GLY A 1 102 ? 18.232 -2.077 -34.081 1.00 56.16 102 GLY A N 1
ATOM 797 C CA . GLY A 1 102 ? 17.461 -3.320 -34.058 1.00 56.16 102 GLY A CA 1
ATOM 798 C C . GLY A 1 102 ? 18.257 -4.630 -34.186 1.00 56.16 102 GLY A C 1
ATOM 799 O O . GLY A 1 102 ? 17.650 -5.691 -34.306 1.00 56.16 102 GLY A O 1
ATOM 800 N N . LEU A 1 103 ? 19.586 -4.600 -34.171 1.00 62.91 103 LEU A N 1
ATOM 801 C CA . LEU A 1 103 ? 20.515 -5.730 -34.020 1.00 62.91 103 LEU A CA 1
ATOM 802 C C . LEU A 1 103 ? 21.293 -5.658 -32.699 1.00 62.91 103 LEU A C 1
ATOM 804 O O . LEU A 1 103 ? 22.203 -6.464 -32.484 1.00 62.91 103 LEU A O 1
ATOM 808 N N . ASP A 1 104 ? 20.929 -4.772 -31.780 1.00 61.34 104 ASP A N 1
ATOM 809 C CA . ASP A 1 104 ? 21.022 -5.093 -30.368 1.00 61.34 104 ASP A CA 1
ATOM 810 C C . ASP A 1 104 ? 19.703 -5.702 -29.884 1.00 61.34 104 ASP A C 1
ATOM 812 O O . ASP A 1 104 ? 18.603 -5.404 -30.337 1.00 61.34 104 ASP A O 1
ATOM 816 N N . SER A 1 105 ? 19.827 -6.635 -28.946 1.00 56.41 105 SER A N 1
ATOM 817 C CA . SER A 1 105 ? 18.717 -7.302 -28.259 1.00 56.41 105 SER A CA 1
ATOM 818 C C . SER A 1 105 ? 17.881 -6.336 -27.385 1.00 56.41 105 SER A C 1
ATOM 820 O O . SER A 1 105 ? 17.196 -6.794 -26.469 1.00 56.41 105 SER A O 1
ATOM 822 N N . ASP A 1 106 ? 17.960 -5.022 -27.617 1.00 59.38 106 ASP A N 1
ATOM 823 C CA . ASP A 1 106 ? 17.383 -3.950 -26.795 1.00 59.38 106 ASP A CA 1
ATOM 824 C C . ASP A 1 106 ? 15.880 -3.729 -27.062 1.00 59.38 106 ASP A C 1
ATOM 826 O O . ASP A 1 106 ? 15.154 -3.156 -26.251 1.00 59.38 106 ASP A O 1
ATOM 830 N N . THR A 1 107 ? 15.384 -4.246 -28.188 1.00 56.38 107 THR A N 1
ATOM 831 C CA . THR A 1 107 ? 14.019 -4.031 -28.685 1.00 56.38 107 THR A CA 1
ATOM 832 C C . THR A 1 107 ? 13.107 -5.231 -28.454 1.00 56.38 107 THR A C 1
ATOM 834 O O . THR A 1 107 ? 12.094 -5.400 -29.132 1.00 56.38 107 THR A O 1
ATOM 837 N N . VAL A 1 108 ? 13.419 -6.075 -27.470 1.00 53.94 108 VAL A N 1
ATOM 838 C CA . VAL A 1 108 ? 12.409 -7.006 -26.938 1.00 53.94 108 VAL A CA 1
ATOM 839 C C . VAL A 1 108 ? 11.423 -6.272 -26.014 1.00 53.94 108 VAL A C 1
ATOM 841 O O . VAL A 1 108 ? 10.303 -6.745 -25.826 1.00 53.94 108 VAL A O 1
ATOM 844 N N . ASP A 1 109 ? 11.758 -5.067 -25.544 1.00 55.03 109 ASP A N 1
ATOM 845 C CA . ASP A 1 109 ? 10.811 -4.158 -24.885 1.00 55.03 109 ASP A CA 1
ATOM 846 C C . ASP A 1 109 ? 11.004 -2.661 -25.214 1.00 55.03 109 ASP A C 1
ATOM 848 O O . ASP A 1 109 ? 10.155 -1.845 -24.848 1.00 55.03 109 ASP A O 1
ATOM 852 N N . GLY A 1 110 ? 12.056 -2.291 -25.956 1.00 51.03 110 GLY A N 1
ATOM 853 C CA . GLY A 1 110 ? 12.258 -0.918 -26.425 1.00 51.03 110 GLY A CA 1
ATOM 854 C C . GLY A 1 110 ? 12.674 0.059 -25.322 1.00 51.03 110 GLY A C 1
ATOM 855 O O . GLY A 1 110 ? 12.480 1.266 -25.486 1.00 51.03 110 GLY A O 1
ATOM 856 N N . TYR A 1 111 ? 13.234 -0.435 -24.213 1.00 53.28 111 TYR A N 1
ATOM 857 C CA . TYR A 1 111 ? 13.827 0.380 -23.153 1.00 53.28 111 TYR A CA 1
ATOM 858 C C . TYR A 1 111 ? 15.318 0.067 -22.984 1.00 53.28 111 TYR A C 1
ATOM 860 O O . TYR A 1 111 ? 15.701 -1.001 -22.520 1.00 53.28 111 TYR A O 1
ATOM 868 N N . HIS A 1 112 ? 16.181 1.058 -23.226 1.00 59.56 112 HIS A N 1
ATOM 869 C CA . HIS A 1 112 ? 17.480 1.087 -22.554 1.00 59.56 112 HIS A CA 1
ATOM 870 C C . HIS A 1 112 ? 17.216 1.234 -21.048 1.00 59.56 112 HIS A C 1
ATOM 872 O O . HIS A 1 112 ? 16.621 2.225 -20.620 1.00 59.56 112 HIS A O 1
ATOM 878 N N . ALA A 1 113 ? 17.663 0.264 -20.249 1.00 52.72 113 ALA A N 1
ATOM 879 C CA . ALA A 1 113 ? 17.402 0.151 -18.807 1.00 52.72 113 ALA A CA 1
ATOM 880 C C . ALA A 1 113 ? 17.875 1.340 -17.938 1.00 52.72 113 ALA A C 1
ATOM 882 O O . ALA A 1 113 ? 17.682 1.326 -16.725 1.00 52.72 113 ALA A O 1
ATOM 883 N N . ASP A 1 114 ? 18.475 2.374 -18.527 1.00 53.47 114 ASP A N 1
ATOM 884 C CA . ASP A 1 114 ? 19.199 3.395 -17.778 1.00 53.47 114 ASP A CA 1
ATOM 885 C C . ASP A 1 114 ? 18.420 4.695 -17.534 1.00 53.47 114 ASP A C 1
ATOM 887 O O . ASP A 1 114 ? 18.915 5.561 -16.810 1.00 53.47 114 ASP A O 1
ATOM 891 N N . ILE A 1 115 ? 17.213 4.889 -18.085 1.00 48.94 115 ILE A N 1
ATOM 892 C CA . ILE A 1 115 ? 16.488 6.153 -17.855 1.00 48.94 115 ILE A CA 1
ATOM 893 C C . ILE A 1 115 ? 14.966 6.002 -17.943 1.00 48.94 115 ILE A C 1
ATOM 895 O O . ILE A 1 115 ? 14.366 6.193 -18.997 1.00 48.94 115 ILE A O 1
ATOM 899 N N . SER A 1 116 ? 14.302 5.747 -16.815 1.00 52.59 116 SER A N 1
ATOM 900 C CA . SER A 1 116 ? 12.840 5.849 -16.745 1.00 52.59 116 SER A CA 1
ATOM 901 C C . SER A 1 116 ? 12.344 6.740 -15.602 1.00 52.59 116 SER A C 1
ATOM 903 O O . SER A 1 116 ? 12.233 6.289 -14.462 1.00 52.59 116 SER A O 1
ATOM 905 N N . PRO A 1 117 ? 11.967 7.996 -15.921 1.00 54.25 117 PRO A N 1
ATOM 906 C CA . PRO A 1 117 ? 11.040 8.779 -15.110 1.00 54.25 117 PRO A CA 1
ATOM 907 C C . PRO A 1 117 ? 9.917 9.418 -15.962 1.00 54.25 117 PRO A C 1
ATOM 909 O O . PRO A 1 117 ? 9.657 10.615 -15.846 1.00 54.25 117 PRO A O 1
ATOM 912 N N . ALA A 1 118 ? 9.251 8.656 -16.841 1.00 53.97 118 ALA A N 1
ATOM 913 C CA . ALA A 1 118 ? 8.121 9.143 -17.650 1.00 53.97 118 ALA A CA 1
ATOM 914 C C . ALA A 1 118 ? 6.885 8.214 -17.561 1.00 53.97 118 ALA A C 1
ATOM 916 O O . ALA A 1 118 ? 7.035 7.027 -17.288 1.00 53.97 118 ALA A O 1
ATOM 917 N N . PRO A 1 119 ? 5.652 8.725 -17.750 1.00 47.34 119 PRO A N 1
ATOM 918 C CA . PRO A 1 119 ? 4.443 7.899 -17.847 1.00 47.34 119 PRO A CA 1
ATOM 919 C C . PRO A 1 119 ? 4.370 7.129 -19.185 1.00 47.34 119 PRO A C 1
ATOM 921 O O . PRO A 1 119 ? 4.776 7.662 -20.213 1.00 47.34 119 PRO A O 1
ATOM 924 N N . LEU A 1 120 ? 3.776 5.920 -19.174 1.00 47.06 120 LEU A N 1
ATOM 925 C CA . LEU A 1 120 ? 3.598 4.975 -20.312 1.00 47.06 120 LEU A CA 1
ATOM 926 C C . LEU A 1 120 ? 4.831 4.141 -20.717 1.00 47.06 120 LEU A C 1
ATOM 928 O O . LEU A 1 120 ? 4.918 3.634 -21.834 1.00 47.06 120 LEU A O 1
ATOM 932 N N . THR A 1 121 ? 5.762 3.959 -19.794 1.00 54.06 121 THR A N 1
ATOM 933 C CA . THR A 1 121 ? 6.932 3.080 -19.910 1.00 54.06 121 THR A CA 1
ATOM 934 C C . THR A 1 121 ? 6.645 1.711 -19.271 1.00 54.06 121 THR A C 1
ATOM 936 O O . THR A 1 121 ? 5.809 1.608 -18.369 1.00 54.06 121 THR A O 1
ATOM 939 N N . ILE A 1 122 ? 7.326 0.647 -19.710 1.00 62.28 122 ILE A N 1
ATOM 940 C CA . ILE A 1 122 ? 7.195 -0.678 -19.083 1.00 62.28 122 ILE A CA 1
ATOM 941 C C . ILE A 1 122 ? 7.826 -0.631 -17.682 1.00 62.28 122 ILE A C 1
ATOM 943 O O . ILE A 1 122 ? 8.930 -0.108 -17.539 1.00 62.28 122 ILE A O 1
ATOM 947 N N . PRO A 1 123 ? 7.162 -1.170 -16.646 1.00 65.31 123 PRO A N 1
ATOM 948 C CA . PRO A 1 123 ? 7.749 -1.277 -15.321 1.00 65.31 123 PRO A CA 1
ATOM 949 C C . PRO A 1 123 ? 9.029 -2.126 -15.300 1.00 65.31 123 PRO A C 1
ATOM 951 O O . PRO A 1 123 ? 8.981 -3.312 -15.617 1.00 65.31 123 PRO A O 1
ATOM 954 N N . VAL A 1 124 ? 10.159 -1.544 -14.888 1.00 62.94 124 VAL A N 1
ATOM 955 C CA . VAL A 1 124 ? 11.457 -2.230 -14.782 1.00 62.94 124 VAL A CA 1
ATOM 956 C C . VAL A 1 124 ? 11.701 -2.612 -13.326 1.00 62.94 124 VAL A C 1
ATOM 958 O O . VAL A 1 124 ? 11.501 -1.808 -12.416 1.00 62.94 124 VAL A O 1
ATOM 961 N N . ALA A 1 125 ? 12.116 -3.856 -13.094 1.00 65.31 125 ALA A N 1
ATOM 962 C CA . ALA A 1 125 ? 12.502 -4.325 -11.771 1.00 65.31 125 ALA A CA 1
ATOM 963 C C . ALA A 1 125 ? 13.908 -3.828 -11.387 1.00 65.31 125 ALA A C 1
ATOM 965 O O . ALA A 1 125 ? 14.835 -3.851 -12.191 1.00 65.31 125 ALA A O 1
ATOM 966 N N . ASN A 1 126 ? 14.081 -3.425 -10.131 1.00 63.66 126 ASN A N 1
ATOM 967 C CA . ASN A 1 126 ? 15.363 -3.101 -9.523 1.00 63.66 126 ASN A CA 1
ATOM 968 C C . ASN A 1 126 ? 16.248 -4.351 -9.361 1.00 63.66 126 ASN A C 1
ATOM 970 O O . ASN A 1 126 ? 15.840 -5.483 -9.627 1.00 63.66 126 ASN A O 1
ATOM 974 N N . SER A 1 127 ? 17.463 -4.157 -8.843 1.00 59.41 127 SER A N 1
ATOM 975 C CA . SER A 1 127 ? 18.456 -5.221 -8.615 1.00 59.41 127 SER A CA 1
ATOM 976 C C . SER A 1 127 ? 18.005 -6.349 -7.676 1.00 59.41 127 SER A C 1
ATOM 978 O O . SER A 1 127 ? 18.686 -7.365 -7.566 1.00 59.41 127 SER A O 1
ATOM 980 N N . SER A 1 128 ? 16.872 -6.185 -6.995 1.00 55.53 128 SER A N 1
ATOM 981 C CA . SER A 1 128 ? 16.250 -7.190 -6.130 1.00 55.53 128 SER A CA 1
ATOM 982 C C . SER A 1 128 ? 15.021 -7.855 -6.770 1.00 55.53 128 SER A C 1
ATOM 984 O O . SER A 1 128 ? 14.333 -8.618 -6.098 1.00 55.53 128 SER A O 1
ATOM 986 N N . GLY A 1 129 ? 14.733 -7.584 -8.048 1.00 57.41 129 GLY A N 1
ATOM 987 C CA . GLY A 1 129 ? 13.588 -8.142 -8.772 1.00 57.41 129 GLY A CA 1
ATOM 988 C C . GLY A 1 129 ? 12.256 -7.431 -8.505 1.00 57.41 129 GLY A C 1
ATOM 989 O O . GLY A 1 129 ? 11.218 -7.919 -8.944 1.00 57.41 129 GLY A O 1
ATOM 990 N N . TYR A 1 130 ? 12.265 -6.282 -7.821 1.00 64.12 130 TYR A N 1
ATOM 991 C CA . TYR A 1 130 ? 11.060 -5.502 -7.521 1.00 64.12 130 TYR A CA 1
ATOM 992 C C . TYR A 1 130 ? 10.972 -4.265 -8.400 1.00 64.12 130 TYR A C 1
ATOM 994 O O . TYR A 1 130 ? 11.937 -3.520 -8.492 1.00 64.12 130 TYR A O 1
ATOM 1002 N N . ILE A 1 131 ? 9.811 -3.977 -8.978 1.00 71.06 131 ILE A N 1
ATOM 1003 C CA . ILE A 1 131 ? 9.554 -2.690 -9.639 1.00 71.06 131 ILE A CA 1
ATOM 1004 C C . ILE A 1 131 ? 9.627 -1.587 -8.570 1.00 71.06 131 ILE A C 1
ATOM 1006 O O . ILE A 1 131 ? 8.775 -1.534 -7.683 1.00 71.06 131 ILE A O 1
ATOM 1010 N N . ASN A 1 132 ? 10.667 -0.752 -8.598 1.00 65.75 132 ASN A N 1
ATOM 1011 C CA . ASN A 1 132 ? 10.877 0.310 -7.613 1.00 65.75 132 ASN A CA 1
ATOM 1012 C C . ASN A 1 132 ? 10.018 1.540 -7.931 1.00 65.75 132 ASN A C 1
ATOM 1014 O O . ASN A 1 132 ? 9.938 1.957 -9.080 1.00 65.75 132 ASN A O 1
ATOM 1018 N N . ASP A 1 133 ? 9.393 2.111 -6.899 1.00 59.03 133 ASP A N 1
ATOM 1019 C CA . ASP A 1 133 ? 8.700 3.412 -6.849 1.00 59.03 133 ASP A CA 1
ATOM 1020 C C . ASP A 1 133 ? 7.567 3.692 -7.862 1.00 59.03 133 ASP A C 1
ATOM 1022 O O . ASP A 1 133 ? 6.826 4.658 -7.689 1.00 59.03 133 ASP A O 1
ATOM 1026 N N . TRP A 1 134 ? 7.349 2.855 -8.881 1.00 57.06 134 TRP A N 1
ATOM 1027 C CA . TRP A 1 134 ? 6.217 3.007 -9.808 1.00 57.06 134 TRP A CA 1
ATOM 1028 C C . TRP A 1 134 ? 4.902 2.490 -9.252 1.00 57.06 134 TRP A C 1
ATOM 1030 O O . TRP A 1 134 ? 3.837 3.042 -9.525 1.00 57.06 134 TRP A O 1
ATOM 1040 N N . ILE A 1 135 ? 4.989 1.437 -8.451 1.00 60.91 135 ILE A N 1
ATOM 1041 C CA . ILE A 1 135 ? 3.933 1.068 -7.531 1.00 60.91 135 ILE A CA 1
ATOM 1042 C C . ILE A 1 135 ? 4.382 1.702 -6.226 1.00 60.91 135 ILE A C 1
ATOM 1044 O O . ILE A 1 135 ? 5.233 1.132 -5.544 1.00 60.91 135 ILE A O 1
ATOM 1048 N N . ASN A 1 136 ? 3.893 2.907 -5.917 1.00 58.84 136 ASN A N 1
ATOM 1049 C CA . ASN A 1 136 ? 4.065 3.449 -4.572 1.00 58.84 136 ASN A CA 1
ATOM 1050 C C . ASN A 1 136 ? 3.623 2.329 -3.619 1.00 58.84 136 ASN A C 1
ATOM 1052 O O . ASN A 1 136 ? 2.497 1.859 -3.705 1.00 58.84 136 ASN A O 1
ATOM 1056 N N . GLN A 1 137 ? 4.529 1.810 -2.802 1.00 61.09 137 GLN A N 1
ATOM 1057 C CA . GLN A 1 137 ? 4.229 0.785 -1.809 1.00 61.09 137 GLN A CA 1
ATOM 1058 C C . GLN A 1 137 ? 4.667 1.379 -0.478 1.00 61.09 137 GLN A C 1
ATOM 1060 O O . GLN A 1 137 ? 5.841 1.684 -0.280 1.00 61.09 137 GLN A O 1
ATOM 1065 N N . GLY A 1 138 ? 3.699 1.640 0.394 1.00 55.84 138 GLY A N 1
ATOM 1066 C CA . GLY A 1 138 ? 3.892 2.395 1.631 1.00 55.84 138 GLY A CA 1
ATOM 1067 C C . GLY A 1 138 ? 2.741 3.363 1.906 1.00 55.84 138 GLY A C 1
ATOM 1068 O O . GLY A 1 138 ? 1.834 3.519 1.086 1.00 55.84 138 GLY A O 1
ATOM 1069 N N . THR A 1 139 ? 2.775 4.017 3.066 1.00 57.09 139 THR A N 1
ATOM 1070 C CA . THR A 1 139 ? 1.704 4.901 3.548 1.00 57.09 139 THR A CA 1
ATOM 1071 C C . THR A 1 139 ? 1.352 5.984 2.525 1.00 57.09 139 THR A C 1
ATOM 1073 O O . THR A 1 139 ? 2.207 6.772 2.127 1.00 57.09 139 THR A O 1
ATOM 1076 N N . GLY A 1 140 ? 0.081 6.037 2.118 1.00 55.50 140 GLY A N 1
ATOM 1077 C CA . GLY A 1 140 ? -0.420 7.004 1.132 1.00 55.50 140 GLY A CA 1
ATOM 1078 C C . GLY A 1 140 ? -0.362 6.531 -0.325 1.00 55.50 140 GLY A C 1
ATOM 1079 O O . GLY A 1 140 ? -0.707 7.300 -1.218 1.00 55.50 140 GLY A O 1
ATOM 1080 N N . SER A 1 141 ? 0.035 5.280 -0.573 1.00 66.31 141 SER A N 1
ATOM 1081 C CA . SER A 1 141 ? 0.034 4.687 -1.916 1.00 66.31 141 SER A CA 1
ATOM 1082 C C . SER A 1 141 ? -1.329 4.219 -2.429 1.00 66.31 141 SER A C 1
ATOM 1084 O O . SER A 1 141 ? -1.523 4.145 -3.640 1.00 66.31 141 SER A O 1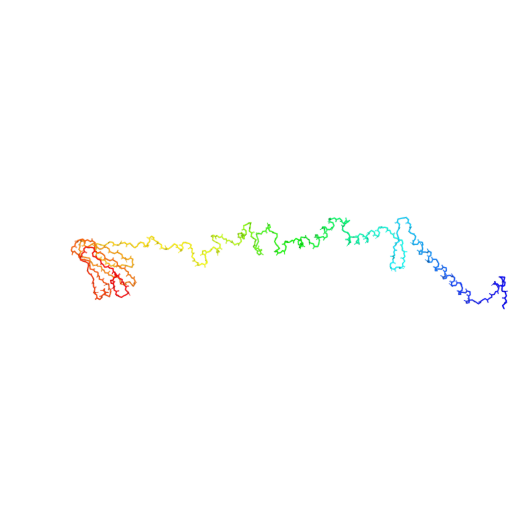
ATOM 1086 N N . GLY A 1 142 ? -2.254 3.866 -1.528 1.00 61.72 142 GLY A N 1
ATOM 1087 C CA . GLY A 1 142 ? -3.526 3.226 -1.885 1.00 61.72 142 GLY A CA 1
ATOM 1088 C C . GLY A 1 142 ? -3.390 1.776 -2.371 1.00 61.72 142 GLY A C 1
ATOM 1089 O O . GLY A 1 142 ? -4.341 1.246 -2.939 1.00 61.72 142 GLY A O 1
ATOM 1090 N N . LEU A 1 143 ? -2.214 1.161 -2.188 1.00 64.31 143 LEU A N 1
ATOM 1091 C CA . LEU A 1 143 ? -1.893 -0.214 -2.593 1.00 64.31 143 LEU A CA 1
ATOM 1092 C C . LEU A 1 143 ? -1.280 -1.044 -1.453 1.00 64.31 143 LEU A C 1
ATOM 1094 O O . LEU A 1 143 ? -0.958 -2.216 -1.655 1.00 64.31 143 LEU A O 1
ATOM 1098 N N . ASP A 1 144 ? -1.104 -0.469 -0.261 1.00 61.06 144 ASP A N 1
ATOM 1099 C CA . ASP A 1 144 ? -0.762 -1.247 0.921 1.00 61.06 144 ASP A CA 1
ATOM 1100 C C . ASP A 1 144 ? -1.953 -2.126 1.333 1.00 61.06 144 ASP A C 1
ATOM 1102 O O . ASP A 1 144 ? -3.116 -1.720 1.283 1.00 61.06 144 ASP A O 1
ATOM 1106 N N . ALA A 1 145 ? -1.643 -3.371 1.711 1.00 57.88 145 ALA A N 1
AT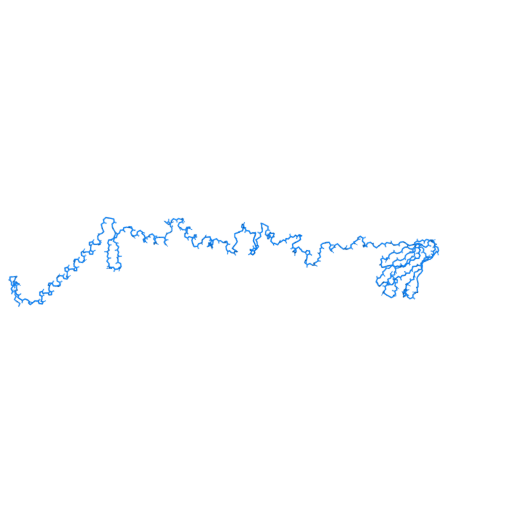OM 1107 C CA . ALA A 1 145 ? -2.601 -4.450 1.990 1.00 57.88 145 ALA A CA 1
ATOM 1108 C C . ALA A 1 145 ? -3.711 -4.085 2.996 1.00 57.88 145 ALA A C 1
ATOM 1110 O O . ALA A 1 145 ? -4.750 -4.733 3.032 1.00 57.88 145 ALA A O 1
ATOM 1111 N N . ASP A 1 146 ? -3.483 -3.028 3.764 1.00 56.16 146 ASP A N 1
ATOM 1112 C CA . ASP A 1 146 ? -4.395 -2.360 4.683 1.00 56.16 146 ASP A CA 1
ATOM 1113 C C . ASP A 1 146 ? -5.747 -1.953 4.033 1.00 56.16 146 ASP A C 1
ATOM 1115 O O . ASP A 1 146 ? -6.814 -2.004 4.645 1.00 56.16 146 ASP A O 1
ATOM 1119 N N . THR A 1 147 ? -5.749 -1.662 2.729 1.00 54.66 147 THR A N 1
ATOM 1120 C CA . THR A 1 147 ? -6.980 -1.315 1.994 1.00 54.66 147 THR A CA 1
ATOM 1121 C C . THR A 1 147 ? -7.709 -2.498 1.345 1.00 54.66 147 THR A C 1
ATOM 1123 O O . THR A 1 147 ? -8.825 -2.314 0.859 1.00 54.66 147 THR A O 1
ATOM 1126 N N . VAL A 1 148 ? -7.146 -3.715 1.338 1.00 58.00 148 VAL A N 1
ATOM 1127 C CA . VAL A 1 148 ? -7.721 -4.863 0.595 1.00 58.00 148 VAL A CA 1
ATOM 1128 C C . VAL A 1 148 ? -8.954 -5.464 1.282 1.00 58.00 148 VAL A C 1
ATOM 1130 O O . VAL A 1 148 ? -9.856 -5.950 0.600 1.00 58.00 148 VAL A O 1
ATOM 1133 N N . ASP A 1 149 ? -9.050 -5.385 2.605 1.00 64.50 149 ASP A N 1
ATOM 1134 C CA . ASP A 1 149 ? -10.258 -5.711 3.379 1.00 64.50 149 ASP A CA 1
ATOM 1135 C C . ASP A 1 149 ? -10.859 -4.481 4.090 1.00 64.50 149 ASP A C 1
ATOM 1137 O O . ASP A 1 149 ? -11.857 -4.595 4.809 1.00 64.50 149 ASP A O 1
ATOM 1141 N N . GLY A 1 150 ? -10.283 -3.297 3.847 1.00 62.31 150 GLY A N 1
ATOM 1142 C CA . GLY A 1 150 ? -10.703 -2.030 4.439 1.00 62.31 150 GLY A CA 1
ATOM 1143 C C . GLY A 1 150 ? -10.466 -1.960 5.947 1.00 62.31 150 GLY A C 1
ATOM 1144 O O . GLY A 1 150 ? -11.263 -1.326 6.649 1.00 62.31 150 GLY A O 1
ATOM 1145 N N . LYS A 1 151 ? -9.438 -2.653 6.452 1.00 67.44 151 LYS A N 1
ATOM 1146 C CA . LYS A 1 151 ? -9.088 -2.696 7.870 1.00 67.44 151 LYS A CA 1
ATOM 1147 C C . LYS A 1 151 ? -7.601 -2.422 8.081 1.00 67.44 151 LYS A C 1
ATOM 1149 O O . LYS A 1 151 ? -6.740 -3.240 7.771 1.00 67.44 151 LYS A O 1
ATOM 1154 N N . HIS A 1 152 ? -7.325 -1.322 8.773 1.00 70.69 152 HIS A N 1
ATOM 1155 C CA . HIS A 1 152 ? -5.993 -1.005 9.266 1.00 70.69 152 HIS A CA 1
ATOM 1156 C C . HIS A 1 152 ? -5.576 -1.969 10.387 1.00 70.69 152 HIS A C 1
ATOM 1158 O O . HIS A 1 152 ? -6.408 -2.504 11.122 1.00 70.69 152 HIS A O 1
ATOM 1164 N N . ALA A 1 153 ? -4.269 -2.135 10.626 1.00 66.69 153 ALA A N 1
ATOM 1165 C CA . ALA A 1 153 ? -3.782 -2.856 11.814 1.00 66.69 153 ALA A CA 1
ATOM 1166 C C . ALA A 1 153 ? -4.320 -2.239 13.128 1.00 66.69 153 ALA A C 1
ATOM 1168 O O . ALA A 1 153 ? -4.504 -2.938 14.125 1.00 66.69 153 ALA A O 1
ATOM 1169 N N . SER A 1 154 ? -4.633 -0.938 13.114 1.00 66.81 154 SER A N 1
ATOM 1170 C CA . SER A 1 154 ? -5.338 -0.238 14.193 1.00 66.81 154 SER A CA 1
ATOM 1171 C C . SER A 1 154 ? -6.811 -0.631 14.336 1.00 66.81 154 SER A C 1
ATOM 1173 O O . SER A 1 154 ? -7.364 -0.468 15.417 1.00 66.81 154 SER A O 1
ATOM 1175 N N . ASP A 1 155 ? -7.437 -1.184 13.298 1.00 70.12 155 ASP A N 1
ATOM 1176 C CA . ASP A 1 155 ? -8.797 -1.734 13.347 1.00 70.12 155 ASP A CA 1
ATOM 1177 C C . ASP A 1 155 ? -8.824 -3.171 13.892 1.00 70.12 155 ASP A C 1
ATOM 1179 O O . ASP A 1 155 ? -9.867 -3.639 14.354 1.00 70.12 155 ASP A O 1
ATOM 1183 N N . LEU A 1 156 ? -7.677 -3.864 13.873 1.00 65.56 156 LEU A N 1
ATOM 1184 C CA . LEU A 1 156 ? -7.470 -5.152 14.550 1.00 65.56 156 LEU A CA 1
ATOM 1185 C C . LEU A 1 156 ? -7.177 -4.991 16.045 1.00 65.56 156 LEU A C 1
ATOM 1187 O O . LEU A 1 156 ? -7.302 -5.955 16.808 1.00 65.56 156 LEU A O 1
ATOM 1191 N N . ALA A 1 157 ? -6.818 -3.783 16.488 1.00 64.56 157 ALA A N 1
ATOM 1192 C CA . ALA A 1 157 ? -6.866 -3.451 17.899 1.00 64.56 157 ALA A CA 1
ATOM 1193 C C . ALA A 1 157 ? -8.342 -3.419 18.301 1.00 64.56 157 ALA A C 1
ATOM 1195 O O . ALA A 1 157 ? -9.026 -2.411 18.134 1.00 64.56 157 ALA A O 1
ATOM 1196 N N . TYR A 1 158 ? -8.843 -4.553 18.797 1.00 57.78 158 TYR A N 1
ATOM 1197 C CA . TYR A 1 158 ? -10.135 -4.646 19.465 1.00 57.78 158 TYR A CA 1
ATOM 1198 C C . TYR A 1 158 ? -10.293 -3.427 20.367 1.00 57.78 158 TYR A C 1
ATOM 1200 O O . TYR A 1 158 ? -9.572 -3.289 21.356 1.00 57.78 158 TYR A O 1
ATOM 1208 N N . LYS A 1 159 ? -11.200 -2.542 19.951 1.00 58.47 159 LYS A N 1
ATOM 1209 C CA . LYS A 1 159 ? -11.724 -1.376 20.655 1.00 58.47 159 LYS A CA 1
ATOM 1210 C C . LYS A 1 159 ? -11.707 -1.650 22.166 1.00 58.47 159 LYS A C 1
ATOM 1212 O O . LYS A 1 159 ? -12.590 -2.318 22.687 1.00 58.47 159 LYS A O 1
ATOM 1217 N N . ASP A 1 160 ? -10.649 -1.200 22.833 1.00 61.31 160 ASP A N 1
ATOM 1218 C CA . ASP A 1 160 ? -10.432 -1.295 24.275 1.00 61.31 160 ASP A CA 1
ATOM 1219 C C . ASP A 1 160 ? -10.540 -2.686 24.944 1.00 61.31 160 ASP A C 1
ATOM 1221 O O . ASP A 1 160 ? -11.505 -2.986 25.650 1.00 61.31 160 ASP A O 1
ATOM 1225 N N . LEU A 1 161 ? -9.448 -3.460 24.971 1.00 60.16 161 LEU A N 1
ATOM 1226 C CA . LEU A 1 161 ? -9.255 -4.413 26.085 1.00 60.16 161 LEU A CA 1
ATOM 1227 C C . LEU A 1 161 ? -9.117 -3.696 27.447 1.00 60.16 161 LEU A C 1
ATOM 1229 O O . LEU A 1 161 ? -9.349 -4.295 28.497 1.00 60.16 161 LEU A O 1
ATOM 1233 N N . SER A 1 162 ? -8.810 -2.394 27.433 1.00 57.00 162 SER A N 1
ATOM 1234 C CA . SER A 1 162 ? -8.894 -1.474 28.576 1.00 57.00 162 SER A CA 1
ATOM 1235 C C . SER A 1 162 ? -10.310 -1.375 29.160 1.00 57.00 162 SER A C 1
ATOM 1237 O O . SER A 1 162 ? -10.445 -1.238 30.376 1.00 57.00 162 SER A O 1
ATOM 1239 N N . ASN A 1 163 ? -11.342 -1.510 28.316 1.00 53.22 163 ASN A N 1
ATOM 1240 C CA . ASN A 1 163 ? -12.765 -1.508 28.680 1.00 53.22 163 ASN A CA 1
ATOM 1241 C C . ASN A 1 163 ? -13.372 -2.921 28.696 1.00 53.22 163 ASN A C 1
ATOM 1243 O O . ASN A 1 163 ? -14.465 -3.107 29.218 1.00 53.22 163 ASN A O 1
ATOM 1247 N N . ALA A 1 164 ? -12.656 -3.938 28.203 1.00 55.81 164 ALA A N 1
ATOM 1248 C CA . ALA A 1 164 ? -13.066 -5.339 28.330 1.00 55.81 164 ALA A CA 1
ATOM 1249 C C . ALA A 1 164 ? -12.974 -5.871 29.773 1.00 55.81 164 ALA A C 1
ATOM 1251 O O . ALA A 1 164 ? -13.495 -6.947 30.073 1.00 55.81 164 ALA A O 1
ATOM 1252 N N . ARG A 1 165 ? -12.343 -5.136 30.703 1.00 59.94 165 ARG A N 1
ATOM 1253 C CA . ARG A 1 165 ? -12.504 -5.424 32.131 1.00 59.94 165 ARG A CA 1
ATOM 1254 C C . ARG A 1 165 ? -13.866 -4.914 32.583 1.00 59.94 165 ARG A C 1
ATOM 1256 O O . ARG A 1 165 ? -14.034 -3.720 32.811 1.00 59.94 165 ARG A O 1
ATOM 1263 N N . ILE A 1 166 ? -14.794 -5.841 32.793 1.00 70.94 166 ILE A N 1
ATOM 1264 C CA . ILE A 1 166 ? -16.100 -5.553 33.380 1.00 70.94 166 ILE A CA 1
ATOM 1265 C C . ILE A 1 166 ? -15.895 -4.896 34.757 1.00 70.94 166 ILE A C 1
ATOM 1267 O O . ILE A 1 166 ? -15.412 -5.527 35.702 1.00 70.94 166 ILE A O 1
ATOM 1271 N N . ALA A 1 167 ? -16.189 -3.600 34.866 1.00 75.00 167 ALA A N 1
ATOM 1272 C CA . ALA A 1 167 ? -15.972 -2.842 36.090 1.00 75.00 167 ALA A CA 1
ATOM 1273 C C . ALA A 1 167 ? -17.010 -3.227 37.156 1.00 75.00 167 ALA A C 1
ATOM 1275 O O . ALA A 1 167 ? -18.207 -3.303 36.881 1.00 75.00 167 ALA A O 1
ATOM 1276 N N . LYS A 1 168 ? -16.558 -3.440 38.399 1.00 87.94 168 LYS A N 1
ATOM 1277 C CA . LYS A 1 168 ? -17.473 -3.567 39.540 1.00 87.94 168 LYS A CA 1
ATOM 1278 C C . LYS A 1 168 ? -18.033 -2.193 39.909 1.00 87.94 168 LYS A C 1
ATOM 1280 O O . LYS A 1 168 ? -17.279 -1.221 39.993 1.00 87.94 168 LYS A O 1
ATOM 1285 N N . LYS A 1 169 ? -19.321 -2.137 40.225 1.00 94.31 169 LYS A N 1
ATOM 1286 C CA . LYS A 1 169 ? -19.983 -0.974 40.811 1.00 94.31 169 LYS A CA 1
ATOM 1287 C C . LYS A 1 169 ? -20.348 -1.265 42.256 1.00 94.31 169 LYS A C 1
ATOM 1289 O O . LYS A 1 169 ? -20.973 -2.279 42.546 1.00 94.31 169 LYS A O 1
ATOM 1294 N N . THR A 1 170 ? -19.964 -0.376 43.163 1.00 96.69 170 THR A N 1
ATOM 1295 C CA . THR A 1 170 ? -20.354 -0.455 44.575 1.00 96.69 170 THR A CA 1
ATOM 1296 C C . THR A 1 170 ? -21.430 0.582 44.860 1.00 96.69 170 THR A C 1
ATOM 1298 O O . THR A 1 170 ? -21.271 1.742 44.483 1.00 96.69 170 THR A O 1
ATOM 1301 N N . ILE A 1 171 ? -22.517 0.165 45.507 1.00 98.19 171 ILE A N 1
ATOM 1302 C CA . ILE A 1 171 ? -23.641 1.031 45.881 1.00 98.19 171 ILE A CA 1
ATOM 1303 C C . ILE A 1 171 ? -23.921 0.922 47.384 1.00 98.19 171 ILE A C 1
ATOM 1305 O O . ILE A 1 171 ? -23.752 -0.142 47.972 1.00 98.19 171 ILE A O 1
ATOM 1309 N N . THR A 1 172 ? -24.369 2.020 47.990 1.00 98.25 172 THR A N 1
ATOM 1310 C CA . THR A 1 172 ? -24.696 2.130 49.429 1.00 98.25 172 THR A CA 1
ATOM 1311 C C . THR A 1 172 ? -26.106 2.688 49.673 1.00 98.25 172 THR A C 1
ATOM 1313 O O . THR A 1 172 ? -26.470 3.038 50.792 1.00 98.25 172 THR A O 1
ATOM 1316 N N . SER A 1 173 ? -26.905 2.824 48.612 1.00 98.19 173 SER A N 1
ATOM 1317 C CA . SER A 1 173 ? -28.277 3.342 48.636 1.00 98.19 173 SER A CA 1
ATOM 1318 C C . SER A 1 173 ? -29.079 2.772 47.461 1.00 98.19 173 SER A C 1
ATOM 1320 O O . SER A 1 173 ? -28.531 2.033 46.638 1.00 98.19 173 SER A O 1
ATOM 1322 N N . ASN A 1 174 ? -30.377 3.089 47.397 1.00 98.38 174 ASN A N 1
ATOM 1323 C CA . ASN A 1 174 ? -31.259 2.662 46.308 1.00 98.38 174 ASN A CA 1
ATOM 1324 C C . ASN A 1 174 ? -30.683 3.031 44.935 1.00 98.38 174 ASN A C 1
ATOM 1326 O O . ASN A 1 174 ? -30.125 4.114 44.756 1.00 98.38 174 ASN A O 1
ATOM 1330 N N . TYR A 1 175 ? -30.846 2.141 43.960 1.00 98.44 175 TYR A N 1
ATOM 1331 C CA . TYR A 1 175 ? -30.193 2.271 42.660 1.00 98.44 175 TYR A CA 1
ATOM 1332 C C . TYR A 1 175 ? -31.078 1.753 41.521 1.00 98.44 175 TYR A C 1
ATOM 1334 O O . TYR A 1 175 ? -31.851 0.819 41.709 1.00 98.44 175 TYR A O 1
ATOM 1342 N N . THR A 1 176 ? -30.971 2.353 40.334 1.00 98.38 176 THR A N 1
ATOM 1343 C CA . THR A 1 176 ? -31.609 1.866 39.098 1.00 98.38 176 THR A CA 1
ATOM 1344 C C . THR A 1 176 ? -30.516 1.526 38.096 1.00 98.38 176 THR A C 1
ATOM 1346 O O . THR A 1 176 ? -29.623 2.346 37.890 1.00 98.38 176 THR A O 1
ATOM 1349 N N . THR A 1 177 ? -30.556 0.329 37.515 1.00 97.00 177 THR A N 1
ATOM 1350 C CA . THR A 1 177 ? -29.477 -0.167 36.648 1.00 97.00 177 THR A CA 1
ATOM 1351 C C . THR A 1 177 ? -29.424 0.557 35.305 1.00 97.00 177 THR A C 1
ATOM 1353 O O . THR A 1 177 ? -30.442 1.026 34.794 1.00 97.00 177 THR A O 1
ATOM 1356 N N . THR A 1 178 ? -28.233 0.639 34.718 1.00 94.62 178 THR A N 1
ATOM 1357 C CA . THR A 1 178 ? -27.987 1.165 33.369 1.00 94.62 178 THR A CA 1
ATOM 1358 C C . THR A 1 178 ? -27.403 0.079 32.468 1.00 94.62 178 THR A C 1
ATOM 1360 O O . THR A 1 178 ? -26.992 -0.975 32.948 1.00 94.62 178 THR A O 1
ATOM 1363 N N . GLU A 1 179 ? -27.323 0.340 31.163 1.00 91.06 179 GLU A N 1
ATOM 1364 C CA . GLU A 1 179 ? -26.743 -0.579 30.167 1.00 91.06 179 GLU A CA 1
ATOM 1365 C C . GLU A 1 179 ? -25.271 -0.944 30.427 1.00 91.06 179 GLU A C 1
ATOM 1367 O O . GLU A 1 179 ? -24.795 -1.973 29.961 1.00 91.06 179 GLU A O 1
ATOM 1372 N N . SER A 1 180 ? -24.542 -0.117 31.183 1.00 89.25 180 SER A N 1
ATOM 1373 C CA . SER A 1 180 ? -23.125 -0.340 31.498 1.00 89.25 180 SER A CA 1
ATOM 1374 C C . SER A 1 180 ? -22.902 -1.181 32.758 1.00 89.25 180 SER A C 1
ATOM 1376 O O . SER A 1 180 ? -21.759 -1.514 33.073 1.00 89.25 180 SER A O 1
ATOM 1378 N N . ASP A 1 181 ? -23.955 -1.470 33.526 1.00 92.44 181 ASP A N 1
ATOM 1379 C CA . ASP A 1 181 ? -23.832 -2.270 34.740 1.00 92.44 181 ASP A CA 1
ATOM 1380 C C . ASP A 1 181 ? -23.733 -3.762 34.397 1.00 92.44 181 ASP A C 1
ATOM 1382 O O . ASP A 1 181 ? -24.476 -4.276 33.561 1.00 92.44 181 ASP A O 1
ATOM 1386 N N . CYS A 1 182 ? -22.840 -4.463 35.101 1.00 91.56 182 CYS A N 1
ATOM 1387 C CA . CYS A 1 182 ? -22.684 -5.919 35.008 1.00 91.56 182 CYS A CA 1
ATOM 1388 C C . CYS A 1 182 ? -22.427 -6.564 36.380 1.00 91.56 182 CYS A C 1
ATOM 1390 O O . CYS A 1 182 ? -23.003 -7.598 36.691 1.00 91.56 182 CYS A O 1
ATOM 1392 N N . TYR A 1 183 ? -21.590 -5.957 37.233 1.00 94.88 183 TYR A N 1
ATOM 1393 C CA . TYR A 1 183 ? -21.339 -6.425 38.605 1.00 94.88 183 TYR A CA 1
ATOM 1394 C C . TYR A 1 183 ? -21.698 -5.334 39.610 1.00 94.88 183 TYR A C 1
ATOM 1396 O O . TYR A 1 183 ? -21.014 -4.313 39.688 1.00 94.88 183 TYR A O 1
ATOM 1404 N N . ILE A 1 184 ? -22.730 -5.568 40.418 1.00 97.50 184 ILE A N 1
ATOM 1405 C CA . ILE A 1 184 ? -23.228 -4.639 41.435 1.00 97.50 184 ILE A CA 1
ATOM 1406 C C . ILE A 1 184 ? -23.003 -5.241 42.821 1.00 97.50 184 ILE A C 1
ATOM 1408 O O . ILE A 1 184 ? -23.502 -6.310 43.163 1.00 97.50 184 ILE A O 1
ATOM 1412 N N . PHE A 1 185 ? -22.241 -4.528 43.638 1.00 98.00 185 PHE A N 1
ATOM 1413 C CA . PHE A 1 185 ? -21.915 -4.876 45.014 1.00 98.00 185 PHE A CA 1
ATOM 1414 C C . PHE A 1 185 ? -22.661 -3.894 45.918 1.00 98.00 185 PHE A C 1
ATOM 1416 O O . PHE A 1 185 ? -22.299 -2.720 45.998 1.00 98.00 185 PHE A O 1
ATOM 1423 N N . ALA A 1 186 ? -23.733 -4.366 46.545 1.00 98.25 186 ALA A N 1
ATOM 1424 C CA . ALA A 1 186 ? -24.605 -3.571 47.392 1.00 98.25 186 ALA A CA 1
ATOM 1425 C C . ALA A 1 186 ? -24.224 -3.719 48.870 1.00 98.25 186 ALA A C 1
ATOM 1427 O O . ALA A 1 186 ? -24.229 -4.823 49.420 1.00 98.25 186 ALA A O 1
ATOM 1428 N N . ASP A 1 187 ? -23.924 -2.590 49.503 1.00 98.38 187 ASP A N 1
ATOM 1429 C CA . ASP A 1 187 ? -23.658 -2.465 50.933 1.00 98.38 187 ASP A CA 1
ATOM 1430 C C . ASP A 1 187 ? -24.877 -1.845 51.625 1.00 98.38 187 ASP A C 1
ATOM 1432 O O . ASP A 1 187 ? -25.068 -0.629 51.619 1.00 98.38 187 ASP A O 1
ATOM 1436 N N . ALA A 1 188 ? -25.705 -2.699 52.223 1.00 98.19 188 ALA A N 1
ATOM 1437 C CA . ALA A 1 188 ? -26.916 -2.320 52.943 1.00 98.19 188 ALA A CA 1
ATOM 1438 C C . ALA A 1 188 ? -26.647 -1.955 54.417 1.00 98.19 188 ALA A C 1
ATOM 1440 O O . ALA A 1 188 ? -27.577 -1.903 55.219 1.00 98.19 188 ALA A O 1
ATOM 1441 N N . SER A 1 189 ? -25.401 -1.687 54.826 1.00 98.12 189 SER A N 1
ATOM 1442 C CA . SER A 1 189 ? -25.065 -1.396 56.234 1.00 98.12 189 SER A CA 1
ATOM 1443 C C . SER A 1 189 ? -25.848 -0.220 56.831 1.00 98.12 189 SER A C 1
ATOM 1445 O O . SER A 1 189 ? -26.161 -0.235 58.020 1.00 98.12 189 SER A O 1
ATOM 1447 N N . SER A 1 190 ? -26.204 0.771 56.008 1.00 96.94 190 SER A N 1
ATOM 1448 C CA . SER A 1 190 ? -26.920 1.986 56.430 1.00 96.94 190 SER A CA 1
ATOM 1449 C C . SER A 1 190 ? -28.451 1.882 56.343 1.00 96.94 190 SER A C 1
ATOM 1451 O O . SER A 1 190 ? -29.148 2.811 56.749 1.00 96.94 190 SER A O 1
ATOM 1453 N N . GLY A 1 191 ? -28.990 0.777 55.824 1.00 97.38 191 GLY A N 1
ATOM 1454 C CA . GLY A 1 191 ? -30.427 0.555 55.661 1.00 97.38 191 GLY A CA 1
ATOM 1455 C C . GLY A 1 191 ? -30.742 -0.388 54.502 1.00 97.38 191 GLY A C 1
ATOM 1456 O O . GLY A 1 191 ? -29.861 -0.757 53.729 1.00 97.38 191 GLY A O 1
ATOM 1457 N N . ASN A 1 192 ? -32.012 -0.778 54.373 1.00 98.31 192 ASN A N 1
ATOM 1458 C CA . ASN A 1 192 ? -32.458 -1.601 53.246 1.00 98.31 192 ASN A CA 1
ATOM 1459 C C . ASN A 1 192 ? -32.197 -0.887 51.911 1.00 98.31 192 ASN A C 1
ATOM 1461 O O . ASN A 1 192 ? -32.477 0.306 51.780 1.00 98.31 192 ASN A O 1
ATOM 1465 N N . ILE A 1 193 ? -31.723 -1.633 50.912 1.00 98.69 193 ILE A N 1
ATOM 1466 C CA . ILE A 1 193 ? -31.474 -1.132 49.556 1.00 98.69 193 ILE A CA 1
ATOM 1467 C C . ILE A 1 193 ? -32.479 -1.756 48.595 1.00 98.69 193 ILE A C 1
ATOM 1469 O O . ILE A 1 193 ? -32.681 -2.967 48.586 1.00 98.69 193 ILE A O 1
ATOM 1473 N N . SER A 1 194 ? -33.076 -0.927 47.748 1.00 98.38 194 SER A N 1
ATOM 1474 C CA . SER A 1 194 ? -33.886 -1.351 46.607 1.00 98.38 194 SER A CA 1
ATOM 1475 C C . SER A 1 194 ? -33.134 -1.086 45.305 1.00 98.38 194 SER A C 1
ATOM 1477 O O . SER A 1 194 ? -32.746 0.050 45.026 1.00 98.38 194 SER A O 1
ATOM 1479 N N . ILE A 1 195 ? -32.934 -2.135 44.510 1.00 98.56 195 ILE A N 1
ATOM 1480 C CA . ILE A 1 195 ? -32.342 -2.077 43.174 1.00 98.56 195 ILE A CA 1
ATOM 1481 C C . ILE A 1 195 ? -33.457 -2.291 42.153 1.00 98.56 195 ILE A C 1
ATOM 1483 O O . ILE A 1 195 ? -34.105 -3.338 42.157 1.00 98.56 195 ILE A O 1
ATOM 1487 N N . THR A 1 196 ? -33.664 -1.309 41.278 1.00 98.50 196 THR A N 1
ATOM 1488 C CA . THR A 1 196 ? -34.617 -1.397 40.166 1.00 98.50 196 THR A CA 1
ATOM 1489 C C . THR A 1 196 ? -33.882 -1.798 38.890 1.00 98.50 196 THR A C 1
ATOM 1491 O O . THR A 1 196 ? -32.938 -1.115 38.495 1.00 98.50 196 THR A O 1
ATOM 1494 N N . LEU A 1 197 ? -34.287 -2.895 38.250 1.00 97.88 197 LEU A N 1
ATOM 1495 C CA . LEU A 1 197 ? -33.665 -3.365 37.010 1.00 97.88 197 LEU A CA 1
ATOM 1496 C C . LEU A 1 197 ? -34.317 -2.699 35.796 1.00 97.88 197 LEU A C 1
ATOM 1498 O O . LEU A 1 197 ? -35.519 -2.860 35.568 1.00 97.88 197 LEU A O 1
ATOM 1502 N N . THR A 1 198 ? -33.535 -1.979 35.000 1.00 97.44 198 THR A N 1
ATOM 1503 C CA . THR A 1 198 ? -33.970 -1.474 33.691 1.00 97.44 198 THR A CA 1
ATOM 1504 C C . THR A 1 198 ? -34.016 -2.627 32.694 1.00 97.44 198 THR A C 1
ATOM 1506 O O . THR A 1 198 ? -33.028 -3.336 32.538 1.00 97.44 198 THR A O 1
ATOM 1509 N N . THR A 1 199 ? -35.149 -2.834 32.025 1.00 95.69 199 THR A N 1
ATOM 1510 C CA . THR A 1 199 ? -35.329 -3.933 31.062 1.00 95.69 199 THR A CA 1
ATOM 1511 C C . THR A 1 199 ? -34.557 -3.656 29.773 1.00 95.69 199 THR A C 1
ATOM 1513 O O . THR A 1 199 ? -34.994 -2.867 28.938 1.00 95.69 199 THR A O 1
ATOM 1516 N N . ILE A 1 200 ? -33.400 -4.303 29.624 1.00 95.19 200 ILE A N 1
ATOM 1517 C CA . ILE A 1 200 ? -32.528 -4.204 28.448 1.00 95.19 200 ILE A CA 1
ATOM 1518 C C . ILE A 1 200 ? -32.264 -5.623 27.949 1.00 95.19 200 ILE A C 1
ATOM 1520 O O . ILE A 1 200 ? -31.697 -6.435 28.676 1.00 95.19 200 ILE A O 1
ATOM 1524 N N . GLU A 1 201 ? -32.722 -5.949 26.740 1.00 96.81 201 GLU A N 1
ATOM 1525 C CA . GLU A 1 201 ? -32.541 -7.281 26.149 1.00 96.81 201 GLU A CA 1
ATOM 1526 C C . GLU A 1 201 ? -31.052 -7.651 26.071 1.00 96.81 201 GLU A C 1
ATOM 1528 O O . GLU A 1 201 ? -30.219 -6.853 25.641 1.00 96.81 201 GLU A O 1
ATOM 1533 N N . GLY A 1 202 ? -30.712 -8.862 26.515 1.00 94.06 202 GLY A N 1
ATOM 1534 C CA . GLY A 1 202 ? -29.345 -9.375 26.507 1.00 94.06 202 GLY A CA 1
ATOM 1535 C C . GLY A 1 202 ? -28.474 -8.924 27.680 1.00 94.06 202 GLY A C 1
ATOM 1536 O O . GLY A 1 202 ? -27.335 -9.382 27.779 1.00 94.06 202 GLY A O 1
ATOM 1537 N N . GLN A 1 203 ? -28.970 -8.065 28.578 1.00 94.12 203 GLN A N 1
ATOM 1538 C CA . GLN A 1 203 ? -28.197 -7.631 29.741 1.00 94.12 203 GLN A CA 1
ATOM 1539 C C . GLN A 1 203 ? -28.038 -8.765 30.767 1.00 94.12 203 GLN A C 1
ATOM 1541 O O . GLN A 1 203 ? -29.023 -9.377 31.187 1.00 94.12 203 GLN A O 1
ATOM 1546 N N . GLU A 1 204 ? -26.800 -8.987 31.222 1.00 95.50 204 GLU A N 1
ATOM 1547 C CA . GLU A 1 204 ? -26.473 -9.871 32.344 1.00 95.50 204 GLU A CA 1
ATOM 1548 C C . GLU A 1 204 ? -25.986 -9.054 33.551 1.00 95.50 204 GLU A C 1
ATOM 1550 O O . GLU A 1 204 ? -25.105 -8.199 33.436 1.00 95.50 204 GLU A O 1
ATOM 1555 N N . LEU A 1 205 ? -26.557 -9.327 34.725 1.00 96.25 205 LEU A N 1
ATOM 1556 C CA . LEU A 1 205 ? -26.230 -8.659 35.980 1.00 96.25 205 LEU A CA 1
ATOM 1557 C C . LEU A 1 205 ? -25.907 -9.668 37.071 1.00 96.25 205 LEU A C 1
ATOM 1559 O O . LEU A 1 205 ? -26.702 -10.552 37.376 1.00 96.25 205 LEU A O 1
ATOM 1563 N N . MET A 1 206 ? -24.787 -9.460 37.749 1.00 97.19 206 MET A N 1
ATOM 1564 C CA . MET A 1 206 ? -24.460 -10.091 39.016 1.00 97.19 206 MET A CA 1
ATOM 1565 C C . MET A 1 206 ? -24.665 -9.081 40.142 1.00 97.19 206 MET A C 1
ATOM 1567 O O . MET A 1 206 ? -24.021 -8.033 40.170 1.00 97.19 206 MET A O 1
ATOM 1571 N N . ILE A 1 207 ? -25.554 -9.395 41.082 1.00 98.25 207 ILE A N 1
ATOM 1572 C CA . ILE A 1 207 ? -25.881 -8.522 42.212 1.00 98.25 207 ILE A CA 1
ATOM 1573 C C . ILE A 1 207 ? -25.542 -9.252 43.506 1.00 98.25 207 ILE A C 1
ATOM 1575 O O . ILE A 1 207 ? -26.090 -10.321 43.771 1.00 98.25 207 ILE A O 1
ATOM 1579 N N . LYS A 1 208 ? -24.651 -8.670 44.314 1.00 98.38 208 LYS A N 1
ATOM 1580 C CA . LYS A 1 208 ? -24.172 -9.229 45.586 1.00 98.38 208 LYS A CA 1
ATOM 1581 C C . LYS A 1 208 ? -24.494 -8.317 46.755 1.00 98.38 208 LYS A C 1
ATOM 1583 O O . LYS A 1 208 ? -24.186 -7.129 46.688 1.00 98.38 208 LYS A O 1
ATOM 1588 N N . LYS A 1 209 ? -24.952 -8.883 47.871 1.00 98.38 209 LYS A N 1
ATOM 1589 C CA . LYS A 1 209 ? -24.902 -8.196 49.168 1.00 98.38 209 LYS A CA 1
ATOM 1590 C C . LYS A 1 209 ? -23.522 -8.378 49.798 1.00 98.38 209 LYS A C 1
ATOM 1592 O O . LYS A 1 209 ? -23.045 -9.506 49.941 1.00 98.38 209 LYS A O 1
ATOM 1597 N N . THR A 1 210 ? -22.854 -7.293 50.172 1.00 98.19 210 THR A N 1
ATOM 1598 C CA . THR A 1 210 ? -21.462 -7.352 50.663 1.00 98.19 210 THR A CA 1
ATOM 1599 C C . THR A 1 210 ? -21.314 -7.191 52.163 1.00 98.19 210 THR A C 1
ATOM 1601 O O . THR A 1 210 ? -20.327 -7.655 52.734 1.00 98.19 210 THR A O 1
ATOM 1604 N N . ASP A 1 211 ? -22.268 -6.542 52.811 1.00 98.38 211 ASP A N 1
ATOM 1605 C CA . ASP A 1 211 ? -22.213 -6.241 54.234 1.00 98.38 211 ASP A CA 1
ATOM 1606 C C . ASP A 1 211 ? -22.850 -7.355 55.082 1.00 98.38 211 ASP A C 1
ATOM 1608 O O . ASP A 1 211 ? -23.632 -8.178 54.594 1.00 98.38 211 ASP A O 1
ATOM 1612 N N . SER A 1 212 ? -22.526 -7.370 56.374 1.00 97.50 212 SER A N 1
ATOM 1613 C CA . SER A 1 212 ? -23.010 -8.356 57.347 1.00 97.50 212 SER A CA 1
ATOM 1614 C C . SER A 1 212 ? -24.227 -7.897 58.152 1.00 97.50 212 SER A C 1
ATOM 1616 O O . SER A 1 212 ? -24.601 -8.574 59.108 1.00 97.50 212 SER A O 1
ATOM 1618 N N . SER A 1 213 ? -24.827 -6.746 57.825 1.00 98.00 213 SER A N 1
ATOM 1619 C CA . SER A 1 213 ? -26.024 -6.273 58.528 1.00 98.00 213 SER A CA 1
ATOM 1620 C C . SER A 1 213 ? -27.244 -7.133 58.185 1.00 98.00 213 SER A C 1
ATOM 1622 O O . SER A 1 213 ? -27.275 -7.802 57.148 1.00 98.00 213 SER A O 1
ATOM 1624 N N . SER A 1 214 ? -28.269 -7.068 59.038 1.00 97.12 214 SER A N 1
ATOM 1625 C CA . SER A 1 214 ? -29.584 -7.685 58.815 1.00 97.12 214 SER A CA 1
ATOM 1626 C C . SER A 1 214 ? -30.452 -6.943 57.794 1.00 97.12 214 SER A C 1
ATOM 1628 O O . SER A 1 214 ? -31.575 -7.370 57.528 1.00 97.12 214 SER A O 1
ATOM 1630 N N . ASN A 1 215 ? -29.985 -5.804 57.276 1.00 98.38 215 ASN A N 1
ATOM 1631 C CA . ASN A 1 215 ? -30.705 -5.066 56.248 1.00 98.38 215 ASN A CA 1
ATOM 1632 C C . ASN A 1 215 ? -30.697 -5.870 54.950 1.00 98.38 215 ASN A C 1
ATOM 1634 O O . ASN A 1 215 ? -29.766 -6.622 54.674 1.00 98.38 215 ASN A O 1
ATOM 1638 N N . THR A 1 216 ? -31.730 -5.707 54.139 1.00 98.44 216 THR A N 1
ATOM 1639 C CA . THR A 1 216 ? -31.929 -6.506 52.926 1.00 98.44 216 THR A CA 1
ATOM 1640 C C . THR A 1 216 ? -31.618 -5.706 51.668 1.00 98.44 216 THR A C 1
ATOM 1642 O O . THR A 1 216 ? -31.767 -4.481 51.636 1.00 98.44 216 THR A O 1
ATOM 1645 N N . VAL A 1 217 ? -31.206 -6.409 50.610 1.00 98.75 217 VAL A N 1
ATOM 1646 C CA . VAL A 1 217 ? -31.141 -5.865 49.248 1.00 98.75 217 VAL A CA 1
ATOM 1647 C C . VAL A 1 217 ? -32.284 -6.480 48.451 1.00 98.75 217 VAL A C 1
ATOM 1649 O O . VAL A 1 217 ? -32.303 -7.687 48.221 1.00 98.75 217 VAL A O 1
ATOM 1652 N N . THR A 1 218 ? -33.249 -5.660 48.049 1.00 98.62 218 THR A N 1
ATOM 1653 C CA . THR A 1 218 ? -34.409 -6.081 47.256 1.00 98.62 218 THR A CA 1
ATOM 1654 C C . THR A 1 218 ? -34.195 -5.707 45.798 1.00 98.62 218 THR A C 1
ATOM 1656 O O . THR A 1 218 ? -33.925 -4.552 45.484 1.00 98.62 218 THR A O 1
ATOM 1659 N N . ILE A 1 219 ? -34.318 -6.679 44.904 1.00 98.69 219 ILE A N 1
ATOM 1660 C CA . ILE A 1 219 ? -34.107 -6.549 43.464 1.00 98.69 219 ILE A CA 1
ATOM 1661 C C . ILE A 1 219 ? -35.470 -6.646 42.785 1.00 98.69 219 ILE A C 1
ATOM 1663 O O . ILE A 1 219 ? -36.157 -7.656 42.931 1.00 98.69 219 ILE A O 1
ATOM 1667 N N . THR A 1 220 ? -35.867 -5.606 42.059 1.00 98.31 220 THR A N 1
ATOM 1668 C CA . THR A 1 220 ? -37.193 -5.508 41.429 1.00 98.31 220 THR A CA 1
ATOM 1669 C C . THR A 1 220 ? -37.041 -5.077 39.973 1.00 98.31 220 THR A C 1
ATOM 1671 O O . THR A 1 220 ? -36.414 -4.049 39.723 1.00 98.31 220 THR A O 1
ATOM 1674 N N . PRO A 1 221 ? -37.589 -5.804 38.989 1.00 97.56 221 PRO A N 1
ATOM 1675 C CA . PRO A 1 221 ? -37.630 -5.323 37.615 1.00 97.56 221 PRO A CA 1
ATOM 1676 C C . PRO A 1 221 ? -38.518 -4.085 37.472 1.00 97.56 221 PRO A C 1
ATOM 1678 O O . PRO A 1 221 ? -39.556 -3.980 38.119 1.00 97.56 221 PRO A O 1
ATOM 1681 N N . SER A 1 222 ? -38.138 -3.162 36.590 1.00 96.56 222 SER A N 1
ATOM 1682 C CA . SER A 1 222 ? -39.008 -2.053 36.168 1.00 96.56 222 SER A CA 1
ATOM 1683 C C . SER A 1 222 ? -40.225 -2.540 35.372 1.00 96.56 222 SER A C 1
ATOM 1685 O O . SER A 1 222 ? -41.288 -1.923 35.422 1.00 96.56 222 SER A O 1
ATOM 1687 N N . SER A 1 223 ? -40.082 -3.667 34.671 1.00 94.81 223 SER A N 1
ATOM 1688 C CA . SER A 1 223 ? -41.154 -4.398 34.001 1.00 94.81 223 SER A CA 1
ATOM 1689 C C . SER A 1 223 ? -40.872 -5.900 34.002 1.00 94.81 223 SER A C 1
ATOM 1691 O O . SER A 1 223 ? -39.718 -6.319 34.067 1.00 94.81 223 SER A O 1
ATOM 1693 N N . GLY A 1 224 ?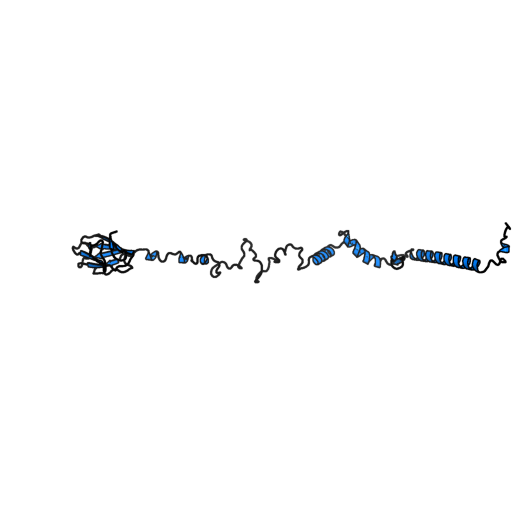 -41.926 -6.705 33.864 1.00 94.19 224 GLY A N 1
ATOM 1694 C CA . GLY A 1 224 ? -41.819 -8.163 33.815 1.00 94.19 224 GLY A CA 1
ATOM 1695 C C . GLY A 1 224 ? -41.554 -8.803 35.175 1.00 94.19 224 GLY A C 1
ATOM 1696 O O . GLY A 1 224 ? -41.738 -8.187 36.226 1.00 94.19 224 GLY A O 1
ATOM 1697 N N . ASN A 1 225 ? -41.142 -10.068 35.146 1.00 97.31 225 ASN A N 1
ATOM 1698 C CA . ASN A 1 225 ? -40.913 -10.883 36.336 1.00 97.31 225 ASN A CA 1
ATOM 1699 C C . ASN A 1 225 ? -39.519 -11.520 36.326 1.00 97.31 225 ASN A C 1
ATOM 1701 O O . ASN A 1 225 ? -38.920 -11.704 35.271 1.00 97.31 225 ASN A O 1
ATOM 1705 N N . ILE A 1 226 ? -39.023 -11.898 37.507 1.00 98.00 226 ILE A N 1
ATOM 1706 C CA . ILE A 1 226 ? -37.810 -12.701 37.685 1.00 98.00 226 ILE A CA 1
ATOM 1707 C C . ILE A 1 226 ? -38.233 -14.150 37.940 1.00 98.00 226 ILE A C 1
ATOM 1709 O O . ILE A 1 226 ? -38.657 -14.474 39.050 1.00 98.00 226 ILE A O 1
ATOM 1713 N N . GLU A 1 227 ? -38.188 -15.005 36.916 1.00 96.38 227 GLU A N 1
ATOM 1714 C CA . GLU A 1 227 ? -38.735 -16.378 36.955 1.00 96.38 227 GLU A CA 1
ATOM 1715 C C . GLU A 1 227 ? -40.154 -16.462 37.558 1.00 96.38 227 GLU A C 1
ATOM 1717 O O . GLU A 1 227 ? -40.447 -17.282 38.428 1.00 96.38 227 GLU A O 1
ATOM 1722 N N . GLY A 1 228 ? -41.045 -15.558 37.143 1.00 94.69 228 GLY A N 1
ATOM 1723 C CA . GLY A 1 228 ? -42.420 -15.481 37.657 1.00 94.69 228 GLY A CA 1
ATOM 1724 C C . GLY A 1 228 ? -42.577 -14.770 39.009 1.00 94.69 228 GLY A C 1
ATOM 1725 O O . GLY A 1 228 ? -43.705 -14.486 39.406 1.00 94.6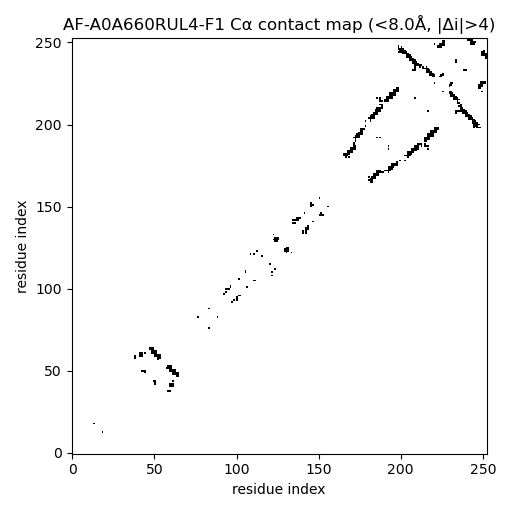9 228 GLY A O 1
ATOM 1726 N N . SER A 1 229 ? -41.488 -14.412 39.698 1.00 96.94 229 SER A N 1
ATOM 1727 C CA . SER A 1 229 ? -41.529 -13.552 40.890 1.00 96.94 229 SER A CA 1
ATOM 1728 C C . SER A 1 229 ? -41.529 -12.067 40.513 1.00 96.94 229 SER A C 1
ATOM 1730 O O . SER A 1 229 ? -40.940 -11.672 39.510 1.00 96.94 229 SER A O 1
ATOM 1732 N N . SER A 1 230 ? -42.167 -11.202 41.303 1.00 96.81 230 SER A N 1
ATOM 1733 C CA . SER A 1 230 ? -42.078 -9.741 41.119 1.00 96.81 230 SER A CA 1
ATOM 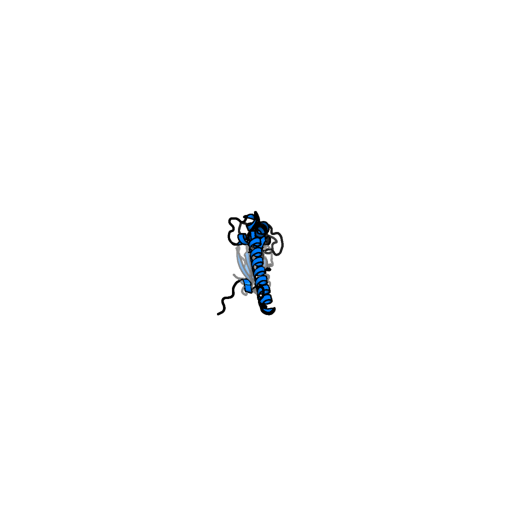1734 C C . SER A 1 230 ? -40.768 -9.150 41.648 1.00 96.81 230 SER A C 1
ATOM 1736 O O . SER A 1 230 ? -40.399 -8.044 41.269 1.00 96.81 230 SER A O 1
ATOM 1738 N N . SER A 1 231 ? -40.072 -9.859 42.540 1.00 97.62 231 SER A N 1
ATOM 1739 C CA . SER A 1 231 ? -38.805 -9.415 43.123 1.00 97.62 231 SER A CA 1
ATOM 1740 C C . SER A 1 231 ? -37.976 -10.581 43.668 1.00 97.62 231 SER A C 1
ATOM 1742 O O . SER A 1 231 ? -38.472 -11.696 43.860 1.00 97.62 231 SER A O 1
ATOM 1744 N N . LEU A 1 232 ? -36.696 -10.314 43.922 1.00 98.12 232 LEU A N 1
ATOM 1745 C CA . LEU A 1 232 ? -35.791 -11.171 44.687 1.00 98.12 232 LEU A CA 1
ATOM 1746 C C . LEU A 1 232 ? -35.241 -10.393 45.884 1.00 98.12 232 LEU A C 1
ATOM 1748 O O . LEU A 1 232 ? -35.121 -9.169 45.837 1.00 98.12 232 LEU A O 1
ATOM 1752 N N . THR A 1 233 ? -34.857 -11.098 46.943 1.00 98.31 233 THR A N 1
ATOM 1753 C CA . THR A 1 233 ? -34.262 -10.485 48.135 1.00 98.31 233 THR A CA 1
ATOM 1754 C C . THR A 1 233 ? -32.981 -11.216 48.504 1.00 98.31 233 THR A C 1
ATOM 1756 O O . THR A 1 233 ? -32.972 -12.440 48.576 1.00 98.31 233 THR A O 1
ATOM 1759 N N . LEU A 1 234 ? -31.918 -10.455 48.758 1.00 98.31 234 LEU A N 1
ATOM 1760 C CA . LEU A 1 234 ? -30.674 -10.925 49.362 1.00 98.31 234 LEU A CA 1
ATOM 1761 C C . LEU A 1 234 ? -30.673 -10.498 50.833 1.00 98.31 234 LEU A C 1
ATOM 1763 O O . LEU A 1 234 ? -30.761 -9.302 51.134 1.00 98.31 234 LEU A O 1
ATOM 1767 N N . SER A 1 235 ? -30.583 -11.466 51.741 1.00 97.62 235 SER A N 1
ATOM 1768 C CA . SER A 1 235 ? -30.660 -11.239 53.193 1.00 97.62 235 SER A CA 1
ATOM 1769 C C . SER A 1 235 ? -29.347 -11.543 53.906 1.00 97.62 235 SER A C 1
ATOM 1771 O O . SER A 1 235 ? -29.070 -10.962 54.953 1.00 97.62 235 SER A O 1
ATOM 1773 N N . SER A 1 236 ? -28.520 -12.429 53.344 1.00 97.25 236 SER A N 1
ATOM 1774 C CA . SER A 1 236 ? -27.259 -12.847 53.963 1.00 97.25 236 SER A CA 1
ATOM 1775 C C . SER A 1 236 ? -26.049 -12.187 53.310 1.00 97.25 236 SER A C 1
ATOM 1777 O O . SER A 1 236 ? -26.037 -11.900 52.111 1.00 97.25 236 SER A O 1
ATOM 1779 N N . GLN A 1 237 ? -24.988 -11.974 54.093 1.00 98.12 237 GLN A N 1
ATOM 1780 C CA . GLN A 1 237 ? -23.713 -11.525 53.538 1.00 98.12 237 GLN A CA 1
ATOM 1781 C C . GLN A 1 237 ? -23.228 -12.512 52.472 1.00 98.12 237 GLN A C 1
ATOM 1783 O O . GLN A 1 237 ? -23.238 -13.724 52.676 1.00 98.12 237 GLN A O 1
ATOM 1788 N N . TYR A 1 238 ? -22.771 -11.966 51.350 1.00 97.56 238 TYR A N 1
ATOM 1789 C CA . TYR A 1 238 ? -22.262 -12.687 50.188 1.00 97.56 238 TYR A CA 1
ATOM 1790 C C . TYR A 1 238 ? -23.276 -13.497 49.389 1.00 97.56 238 TYR A C 1
ATOM 1792 O O . TYR A 1 238 ? -22.881 -14.110 48.394 1.00 97.56 238 TYR A O 1
ATOM 1800 N N . GLU A 1 239 ? -24.553 -13.436 49.750 1.00 98.19 239 GLU A N 1
ATOM 1801 C CA . GLU A 1 239 ? -25.630 -13.909 48.893 1.00 98.19 239 GLU A CA 1
ATOM 1802 C C . GLU A 1 239 ? -25.646 -13.095 47.591 1.00 98.19 239 GLU A C 1
ATOM 1804 O O . GLU A 1 239 ? -25.386 -11.882 47.589 1.00 98.19 239 GLU A O 1
ATOM 1809 N N . TYR A 1 240 ? -25.916 -13.771 46.475 1.00 98.25 240 TYR A N 1
ATOM 1810 C CA . TYR A 1 240 ? -25.980 -13.136 45.169 1.00 98.25 240 TYR A CA 1
ATOM 1811 C C . TYR A 1 240 ? -26.944 -13.826 44.214 1.00 98.25 240 TYR A C 1
ATOM 1813 O O . TYR A 1 240 ? -27.199 -15.023 44.331 1.00 98.25 240 TYR A O 1
ATOM 1821 N N . TYR A 1 241 ? -27.392 -13.065 43.219 1.00 98.31 241 TYR A N 1
ATOM 1822 C CA . TYR A 1 241 ? -28.043 -13.588 42.024 1.00 98.31 241 TYR A CA 1
ATOM 1823 C C . TYR A 1 241 ? -27.273 -13.147 40.783 1.00 98.31 241 TYR A C 1
ATOM 1825 O O . TYR A 1 241 ? -26.754 -12.029 40.731 1.00 98.31 241 TYR A O 1
ATOM 1833 N N . ARG A 1 242 ? -27.213 -14.031 39.787 1.00 97.75 242 ARG A N 1
ATOM 1834 C CA . ARG A 1 242 ? -26.910 -13.665 38.405 1.00 97.75 242 ARG A CA 1
ATOM 1835 C C . ARG A 1 242 ? -28.199 -13.722 37.620 1.00 97.75 242 ARG A C 1
ATOM 1837 O O . ARG A 1 242 ? -28.955 -14.681 37.768 1.00 97.75 242 ARG A O 1
ATOM 1844 N N . LEU A 1 243 ? -28.458 -12.674 36.863 1.00 97.81 243 LEU A N 1
ATOM 1845 C CA . LEU A 1 243 ? -29.718 -12.453 36.186 1.00 97.81 243 LEU A CA 1
ATOM 1846 C C . LEU A 1 243 ? -29.449 -12.117 34.723 1.00 97.81 243 LEU A C 1
ATOM 1848 O O . LEU A 1 243 ? -28.582 -11.293 34.448 1.00 97.81 243 LEU A O 1
ATOM 1852 N N . TYR A 1 244 ? -30.212 -12.714 33.814 1.00 97.62 244 TYR A N 1
ATOM 1853 C CA . TYR A 1 244 ? -30.195 -12.416 32.383 1.00 97.62 244 TYR A CA 1
ATOM 1854 C C . TYR A 1 244 ? -31.564 -11.897 31.937 1.00 97.62 244 TYR A C 1
ATOM 1856 O O . TYR A 1 244 ? -32.587 -12.475 32.309 1.00 97.62 244 TYR A O 1
ATOM 1864 N N . CYS A 1 245 ? -31.591 -10.819 31.158 1.00 97.31 245 CYS A N 1
ATOM 1865 C CA . CYS A 1 245 ? -32.816 -10.215 30.635 1.00 97.31 245 CYS A CA 1
ATOM 1866 C C . CYS A 1 245 ? -33.090 -10.677 29.195 1.00 97.31 245 CYS A C 1
ATOM 1868 O O . CYS A 1 245 ? -32.266 -10.462 28.307 1.00 97.31 245 CYS A O 1
ATOM 1870 N N . ASP A 1 246 ? -34.271 -11.248 28.940 1.00 96.69 246 ASP A N 1
ATOM 1871 C CA . ASP A 1 246 ? -34.708 -11.676 27.595 1.00 96.69 246 ASP A CA 1
ATOM 1872 C C . ASP A 1 246 ? -35.452 -10.576 26.807 1.00 96.69 246 ASP A C 1
ATOM 1874 O O . ASP A 1 246 ? -36.069 -10.845 25.780 1.00 96.69 246 ASP A O 1
ATOM 1878 N N . GLY A 1 247 ? -35.444 -9.341 27.319 1.00 96.00 247 GLY A N 1
ATOM 1879 C CA . GLY A 1 247 ? -36.189 -8.201 26.774 1.00 96.00 247 GLY A CA 1
ATOM 1880 C C . GLY A 1 247 ? -37.587 -8.013 27.372 1.00 96.00 247 GLY A C 1
ATOM 1881 O O . GLY A 1 247 ? -38.182 -6.953 27.194 1.00 96.00 247 GLY A O 1
ATOM 1882 N N . THR A 1 248 ? -38.108 -8.990 28.122 1.00 95.94 248 THR A N 1
ATOM 1883 C CA . THR A 1 248 ? -39.400 -8.897 28.828 1.00 95.94 248 THR A CA 1
ATOM 1884 C C . THR A 1 248 ? -39.295 -9.318 30.292 1.00 95.94 248 THR A C 1
ATOM 1886 O O . THR A 1 248 ? -39.775 -8.604 31.169 1.00 95.94 248 THR A O 1
ATOM 1889 N N . ASN A 1 249 ? -38.680 -10.467 30.560 1.00 97.62 249 ASN A N 1
ATOM 1890 C CA . ASN A 1 249 ? -38.492 -11.083 31.866 1.00 97.62 249 ASN A CA 1
ATOM 1891 C C . ASN A 1 249 ? -37.003 -11.250 32.190 1.00 97.62 249 ASN A C 1
ATOM 1893 O O . ASN A 1 249 ? -36.120 -11.144 31.338 1.00 97.62 249 ASN A O 1
ATOM 1897 N N . TRP A 1 250 ? -36.744 -11.556 33.457 1.00 98.06 250 TRP A N 1
ATOM 1898 C CA . TRP A 1 250 ? -35.422 -11.850 33.987 1.00 98.06 250 TRP A CA 1
ATOM 1899 C C . TRP A 1 250 ? -35.325 -13.317 34.421 1.00 98.06 250 TRP A C 1
ATOM 1901 O O . TRP A 1 250 ? -36.256 -13.875 35.008 1.00 98.06 250 TRP A O 1
ATOM 1911 N N . TRP A 1 251 ? -34.169 -13.925 34.179 1.00 97.75 251 TRP A N 1
ATOM 1912 C CA . TRP A 1 251 ? -33.887 -15.342 34.423 1.00 97.75 251 TRP A CA 1
ATOM 1913 C C . TRP A 1 251 ? -32.680 -15.486 35.339 1.00 97.75 251 TRP A C 1
ATOM 1915 O O . TRP A 1 251 ? -31.713 -14.748 35.161 1.00 97.75 251 TRP A O 1
ATOM 1925 N N . LYS A 1 252 ? -32.698 -16.415 36.303 1.00 97.75 252 LYS A N 1
ATOM 1926 C CA . LYS A 1 252 ? -31.497 -16.704 37.104 1.00 97.75 252 LYS A CA 1
ATOM 1927 C C . LYS A 1 252 ? -30.561 -17.623 36.307 1.00 97.75 252 LYS A C 1
ATOM 1929 O O . LYS A 1 252 ? -31.036 -18.590 35.715 1.00 97.75 252 LYS A O 1
ATOM 1934 N N . VAL A 1 253 ? -29.252 -17.334 36.307 1.00 95.06 253 VAL A N 1
ATOM 1935 C CA . VAL A 1 253 ? -28.227 -18.052 35.505 1.00 95.06 253 VAL A CA 1
ATOM 1936 C C . VAL A 1 253 ? -26.979 -18.508 36.276 1.00 95.06 253 VAL A C 1
ATOM 1938 O O . VAL A 1 253 ? -26.545 -17.870 37.269 1.00 95.06 253 VAL A O 1
#

Solvent-accessible surface area (backbone atoms only — not comparable to full-atom values): 15245 Å² total; per-residue (Å²): 136,83,84,80,56,84,86,56,62,88,76,54,86,70,52,75,68,53,56,50,51,51,51,50,50,51,50,49,50,49,51,53,51,49,52,52,48,52,49,48,57,38,60,52,59,55,95,79,41,37,75,42,79,37,81,91,77,73,40,55,37,70,41,52,60,71,65,51,49,68,56,44,62,70,56,49,70,74,82,50,63,92,85,49,56,65,65,59,52,50,48,52,47,40,66,69,26,50,85,89,27,78,80,55,89,52,67,85,79,70,56,74,92,86,74,86,94,66,91,95,64,83,86,60,56,43,101,84,72,43,58,63,77,77,59,48,75,47,97,91,44,90,63,42,74,45,64,77,81,71,49,46,78,73,65,69,50,63,85,47,69,84,64,65,56,82,62,77,42,78,41,71,59,67,46,69,56,57,96,85,58,40,36,39,40,36,36,26,71,88,41,69,23,48,37,37,37,60,80,42,62,75,45,52,38,37,43,30,31,68,35,84,42,88,37,34,42,38,39,29,53,74,53,60,30,50,78,82,30,69,58,50,75,36,58,48,56,69,33,68,49,36,36,37,25,77,56,57,40,31,38,81,108